Protein 3D3B (pdb70)

Radius of gyration: 18.12 Å; Cα contacts (8 Å, |Δi|>4): 378; chains: 2; bounding box: 47×50×36 Å

GO terms:
  GO:0005515 protein binding (F, IPI)
  GO:0005829 cytosol (C, IDA)
  GO:0031564 transcription antitermination (P, IDA)

Foldseek 3Di:
DDDPQALVLLLLLLVLQLVCVVVVDPLVVSLVVSVVPDDSPSHPSVNNNVLSVQLVVCVVVQVVLQVVLCVPDPDPDDSSLSSLSSSLSSCLQPVVVQQLVRSLVSSLVSCVVPNDDCSSVSSNVSCVPRNCVRPVVND/DDPPQLPPKKKKKKKKFLDPVLRVVQVVLLCVLLVVQPWHKDDFDWDDDDPSMTMTIMMTHRGDPSSVVSVVPDDRDPGMDMDIDMD

B-factor: mean 24.51, std 9.08, range [13.65, 77.49]

Sequence (226 aa):
MEPAARRRRRAREECAVQALLYSSWQLSQQNDIADVEYQFLAEQDVKDVDVLLYFRELLLLAGVATTNTTAYLDGLMKPYLSRLLEELGQVEKAVLRIALYELSSSKRSSDVPYKVAINEAIELAKKSSSFGGAAEEDDSSHKFVNGVLDKAAPVIRPNKKGPLGSMQNQRRIRIRLLKAFDHRLIDQATAEIVETAKRTTGGAQVRGPIPLPTTRSRTHLRLVDIVVEPTEKTVDDALMMRLDLLAAGVDVQISLG

Nearest PDB structures (foldseek):
  3imq-assembly1_A  TM=9.716E-01  e=9.048E-17  Escherichia coli K-12
  3d3c-assembly3_C  TM=9.661E-01  e=2.483E-16  Escherichia coli K-12
  5ms0-assembly1_L  TM=9.240E-01  e=4.491E-13  Escherichia coli K-12
  5lm7-assembly2_D  TM=9.171E-01  e=3.725E-12  Escherichia coli S88
  6tqo-assembly1_B  TM=8.800E-01  e=2.929E-12  Escherichia coli

CATH classification: 1.10.940.10

InterPro domains:
  IPR006027 NusB/RsmB/TIM44 [PF01029] (7-131)
  IPR011605 NusB antitermination factor [MF_00073] (4-135)
  IPR011605 NusB antitermination factor [PTHR11078] (47-132)
  IPR011605 NusB antitermination factor [TIGR01951] (6-131)
  IPR035926 NusB-like superfamily [G3DSA:1.10.940.10] (1-139)
  IPR035926 NusB-like superfamily [SSF48013] (3-134)

Secondary structure (DSSP, 8-state):
---HHHHHHHHHHHHHHHHHHHH---HHHHHHHHHHHS--TTS-HHHHHHHHHHHHHTHHHHHHHHGGGGTT-SSPPPHHHHHHHHHHHHHHHH-TTS-HHHHHHHHHHHHHHHS-TTHHHHHHHHHHHHHHHH-TT--/---TT-TT-EEEEEEEES-HHHHHHHHHHHHHHHHTTT-EEEEEEEEEEETTEEEEEEEEES--HHHHHHHHH--PPTTEEEEEEE-

Structure (mmCIF, N/CA/C/O backbone):
data_3D3B
#
_entry.id   3D3B
#
_cell.length_a   40.740
_cell.length_b   48.990
_cell.length_c   112.770
_cell.angle_alpha   90.00
_cell.angle_beta   90.00
_cell.angle_gamma   90.00
#
_symmetry.space_group_name_H-M   'P 21 21 21'
#
loop_
_entity.id
_entity.type
_entity.pdbx_description
1 polymer 'N utilization substance protein B'
2 polymer '30S ribosomal protein S10'
3 non-polymer '2-[N-CYCLOHEXYLAMINO]ETHANE SULFONIC ACID'
4 water water
#
loop_
_atom_site.group_PDB
_atom_site.id
_atom_site.type_symbol
_atom_site.label_atom_id
_atom_site.label_alt_id
_atom_site.label_comp_id
_atom_site.label_asym_id
_atom_site.label_entity_id
_atom_site.label_seq_id
_atom_site.pdbx_PDB_ins_code
_atom_site.Cartn_x
_atom_site.Cartn_y
_atom_site.Cartn_z
_atom_site.occupancy
_atom_site.B_iso_or_equiv
_atom_site.auth_seq_id
_atom_site.auth_comp_id
_atom_site.auth_asym_id
_atom_site.auth_atom_id
_atom_site.pdbx_PDB_model_num
ATOM 1 N N . MET A 1 3 ? -14.069 6.627 -22.903 1.00 31.83 1 MET A N 1
ATOM 2 C CA . MET A 1 3 ? -13.077 5.523 -22.987 1.00 30.80 1 MET A CA 1
ATOM 3 C C . MET A 1 3 ? -13.169 4.609 -21.773 1.00 30.44 1 MET A C 1
ATOM 4 O O . MET A 1 3 ? -13.862 4.950 -20.800 1.00 31.55 1 MET A O 1
ATOM 9 N N . GLU A 1 4 ? -12.513 3.444 -21.805 1.00 28.95 2 GLU A N 1
ATOM 10 C CA . GLU A 1 4 ? -11.619 2.999 -22.890 1.00 26.92 2 GLU A CA 1
ATOM 11 C C . GLU A 1 4 ? -11.609 1.461 -23.037 1.00 25.42 2 GLU A C 1
ATOM 12 O O . GLU A 1 4 ? -11.977 0.738 -22.121 1.00 24.90 2 GLU A O 1
ATOM 18 N N . PRO A 1 5 ? -11.145 0.951 -24.186 1.00 24.68 3 PRO A N 1
ATOM 19 C CA . PRO A 1 5 ? -11.053 -0.495 -24.326 1.00 23.85 3 PRO A CA 1
ATOM 20 C C . PRO A 1 5 ? -10.096 -1.172 -23.310 1.00 21.90 3 PRO A C 1
ATOM 21 O O . PRO A 1 5 ? -9.041 -0.608 -22.933 1.00 21.65 3 PRO A O 1
ATOM 25 N N . ALA A 1 6 ? -10.453 -2.373 -22.858 1.00 21.05 4 ALA A N 1
ATOM 26 C CA . ALA A 1 6 ? -9.636 -3.154 -21.924 1.00 21.22 4 ALA A CA 1
ATOM 27 C C . ALA A 1 6 ? -8.208 -3.315 -22.448 1.00 20.39 4 ALA A C 1
ATOM 28 O O . ALA A 1 6 ? -7.243 -3.291 -21.677 1.00 20.05 4 ALA A O 1
ATOM 30 N N . ALA A 1 7 ? -8.050 -3.484 -23.755 1.00 19.02 5 ALA A N 1
ATOM 31 C CA . ALA A 1 7 ? -6.706 -3.653 -24.339 1.00 18.74 5 ALA A CA 1
ATOM 32 C C . ALA A 1 7 ? -5.804 -2.439 -24.145 1.00 18.55 5 ALA A C 1
ATOM 33 O O . ALA A 1 7 ? -4.584 -2.580 -24.013 1.00 17.96 5 ALA A O 1
ATOM 35 N N A ARG A 1 8 ? -6.407 -1.256 -24.154 0.50 17.19 6 ARG A N 1
ATOM 36 N N B ARG A 1 8 ? -6.415 -1.250 -24.111 0.50 17.93 6 ARG A N 1
ATOM 37 C CA A ARG A 1 8 ? -5.662 -0.035 -23.951 0.50 17.33 6 ARG A CA 1
ATOM 38 C CA B ARG A 1 8 ? -5.707 0.003 -23.822 0.50 18.49 6 ARG A CA 1
ATOM 39 C C A ARG A 1 8 ? -5.295 0.102 -22.480 0.50 16.42 6 ARG A C 1
ATOM 40 C C B ARG A 1 8 ? -5.314 0.115 -22.355 0.50 17.89 6 ARG A C 1
ATOM 41 O O A ARG A 1 8 ? -4.175 0.520 -22.144 0.50 16.47 6 ARG A O 1
ATOM 42 O O B ARG A 1 8 ? -4.193 0.532 -22.028 0.50 17.88 6 ARG A O 1
ATOM 57 N N A ARG A 1 9 ? -6.237 -0.247 -21.599 0.50 16.38 7 ARG A N 1
ATOM 58 N N B ARG A 1 9 ? -6.239 -0.238 -21.459 0.50 17.68 7 ARG A N 1
ATOM 59 C CA A ARG A 1 9 ? -5.917 -0.298 -20.182 0.50 16.65 7 ARG A CA 1
ATOM 60 C CA B ARG A 1 9 ? -5.885 -0.293 -20.049 0.50 18.18 7 ARG A CA 1
ATOM 61 C C A ARG A 1 9 ? -4.718 -1.202 -19.916 0.50 16.46 7 ARG A C 1
ATOM 62 C C B ARG A 1 9 ? -4.727 -1.261 -19.809 0.50 17.39 7 ARG A C 1
ATOM 63 O O A ARG A 1 9 ? -3.793 -0.833 -19.194 0.50 16.35 7 ARG A O 1
ATOM 64 O O B ARG A 1 9 ? -3.832 -0.993 -19.003 0.50 17.14 7 ARG A O 1
ATOM 79 N N . ARG A 1 10 ? -4.736 -2.392 -20.509 1.00 16.76 8 ARG A N 1
ATOM 80 C CA . ARG A 1 10 ? -3.660 -3.370 -20.351 1.00 16.93 8 ARG A CA 1
ATOM 81 C C . ARG A 1 10 ? -2.361 -2.836 -20.941 1.00 17.01 8 ARG A C 1
ATOM 82 O O . ARG A 1 10 ? -1.289 -3.053 -20.370 1.00 17.13 8 ARG A O 1
ATOM 90 N N . ALA A 1 11 ? -2.425 -2.141 -22.068 1.00 16.83 9 ALA A N 1
ATOM 91 C CA . ALA A 1 11 ? -1.228 -1.510 -22.644 1.00 16.71 9 ALA A CA 1
ATOM 92 C C . ALA A 1 11 ? -0.606 -0.524 -21.672 1.00 16.47 9 ALA A C 1
ATOM 93 O O . ALA A 1 11 ? 0.614 -0.494 -21.518 1.00 17.02 9 ALA A O 1
ATOM 95 N N . ARG A 1 12 ? -1.406 0.282 -20.990 1.00 17.10 10 ARG A N 1
ATOM 96 C CA . ARG A 1 12 ? -0.858 1.260 -20.072 1.00 17.00 10 ARG A CA 1
ATOM 97 C C . ARG A 1 12 ? -0.224 0.550 -18.865 1.00 16.80 10 ARG A C 1
ATOM 98 O O . ARG A 1 12 ? 0.850 0.946 -18.404 1.00 17.49 10 ARG A O 1
ATOM 106 N N A GLU A 1 13 ? -0.877 -0.497 -18.358 0.66 17.41 11 GLU A N 1
ATOM 107 N N B GLU A 1 13 ? -0.858 -0.514 -18.391 0.34 16.43 11 GLU A N 1
ATOM 108 C CA A GLU A 1 13 ? -0.303 -1.365 -17.294 0.66 18.37 11 GLU A CA 1
ATOM 109 C CA B GLU A 1 13 ? -0.305 -1.314 -17.295 0.34 15.89 11 GLU A CA 1
ATOM 110 C C A GLU A 1 13 ? 1.098 -1.894 -17.683 0.66 17.01 11 GLU A C 1
ATOM 111 C C B GLU A 1 13 ? 1.047 -1.979 -17.646 0.34 16.15 11 GLU A C 1
ATOM 112 O O A GLU A 1 13 ? 2.110 -1.714 -16.979 0.66 17.67 11 GLU A O 1
ATOM 113 O O B GLU A 1 13 ? 1.971 -2.000 -16.841 0.34 17.11 11 GLU A O 1
ATOM 124 N N . CYS A 1 14 ? 1.154 -2.511 -18.862 1.00 16.70 12 CYS A N 1
ATOM 125 C CA . CYS A 1 14 ? 2.413 -3.026 -19.362 1.00 16.38 12 CYS A CA 1
ATOM 126 C C . CYS A 1 14 ? 3.425 -1.895 -19.531 1.00 16.13 12 CYS A C 1
ATOM 127 O O . CYS A 1 14 ? 4.604 -2.096 -19.242 1.00 16.36 12 CYS A O 1
ATOM 130 N N . ALA A 1 15 ? 3.001 -0.713 -19.962 1.00 16.57 13 ALA A N 1
ATOM 131 C CA . ALA A 1 15 ? 3.901 0.412 -20.095 1.00 16.51 13 ALA A CA 1
ATOM 132 C C . ALA A 1 15 ? 4.472 0.841 -18.762 1.00 17.42 13 ALA A C 1
ATOM 133 O O . ALA A 1 15 ? 5.646 1.192 -18.705 1.00 16.99 13 ALA A O 1
ATOM 135 N N . VAL A 1 16 ? 3.691 0.826 -17.695 1.00 17.08 14 VAL A N 1
ATOM 136 C CA . VAL A 1 16 ? 4.279 1.109 -16.368 1.00 17.80 1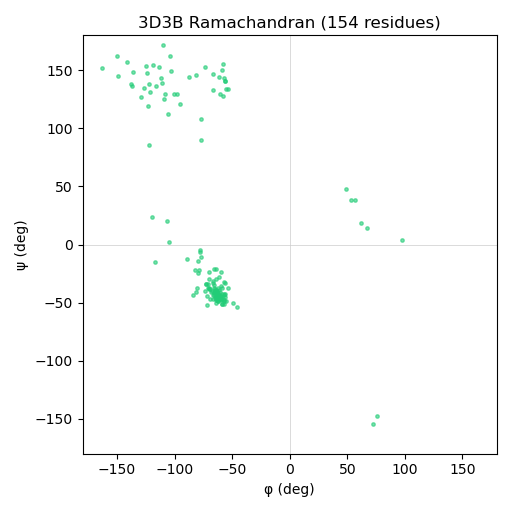4 VAL A CA 1
ATOM 137 C C . VAL A 1 16 ? 5.407 0.109 -16.081 1.00 16.65 14 VAL A C 1
ATOM 138 O O . VAL A 1 16 ? 6.479 0.515 -15.607 1.00 17.11 14 VAL A O 1
ATOM 142 N N . GLN A 1 17 ? 5.150 -1.185 -16.328 1.00 16.17 15 GLN A N 1
ATOM 143 C CA . GLN A 1 17 ? 6.180 -2.188 -16.057 1.00 15.86 15 GLN A CA 1
ATOM 144 C C . GLN A 1 17 ? 7.410 -1.952 -16.902 1.00 16.17 15 GLN A C 1
ATOM 145 O O . GLN A 1 17 ? 8.529 -2.007 -16.389 1.00 16.83 15 GLN A O 1
ATOM 151 N N . ALA A 1 18 ? 7.226 -1.697 -18.193 1.00 15.85 16 ALA A N 1
ATOM 152 C CA . ALA A 1 18 ? 8.357 -1.527 -19.096 1.00 16.35 16 ALA A CA 1
ATOM 153 C C . ALA A 1 18 ? 9.130 -0.243 -18.837 1.00 16.80 16 ALA A C 1
ATOM 154 O O . ALA A 1 18 ? 10.347 -0.237 -18.937 1.00 16.04 16 ALA A O 1
ATOM 156 N N A LEU A 1 19 ? 8.411 0.829 -18.506 0.34 16.39 17 LEU A N 1
ATOM 157 N N B LEU A 1 19 ? 8.425 0.821 -18.472 0.66 16.21 17 LEU A N 1
ATOM 158 C CA A LEU A 1 19 ? 9.049 2.097 -18.155 0.34 16.72 17 LEU A CA 1
ATOM 159 C CA B LEU A 1 19 ? 9.095 2.086 -18.186 0.66 16.66 17 LEU A CA 1
ATOM 160 C C A LEU A 1 19 ? 9.870 1.925 -16.890 0.34 16.38 17 LEU A C 1
ATOM 161 C C B LEU A 1 19 ? 9.842 2.012 -16.855 0.66 16.22 17 LEU A C 1
ATOM 162 O O A LEU A 1 19 ? 11.009 2.384 -16.831 0.34 16.16 17 LEU A O 1
ATOM 163 O O B LEU A 1 19 ? 10.929 2.594 -16.733 0.66 16.75 17 LEU A O 1
ATOM 172 N N . TYR A 1 20 ? 9.293 1.252 -15.893 1.00 16.57 18 TYR A N 1
ATOM 173 C CA . TYR A 1 20 ? 10.061 0.910 -14.682 1.00 16.53 18 TYR A CA 1
ATOM 174 C C . TYR A 1 20 ? 11.334 0.186 -15.101 1.00 16.42 18 TYR A C 1
ATOM 175 O O . TYR A 1 20 ? 12.442 0.538 -14.621 1.00 16.30 18 TYR A O 1
ATOM 184 N N A SER A 1 21 ? 11.210 -0.810 -15.986 0.50 16.67 19 SER A N 1
ATOM 185 N N B SER A 1 21 ? 11.218 -0.775 -16.005 0.50 15.95 19 SER A N 1
ATOM 186 C CA A SER A 1 21 ? 12.374 -1.545 -16.470 0.50 17.44 19 SER A CA 1
ATOM 187 C CA B SER A 1 21 ? 12.376 -1.535 -16.397 0.50 16.25 19 SER A CA 1
ATOM 188 C C A SER A 1 21 ? 13.434 -0.591 -16.970 0.50 16.58 19 SER A C 1
ATOM 189 C C B SER A 1 21 ? 13.450 -0.679 -17.086 0.50 15.53 19 SER A C 1
ATOM 190 O O A SER A 1 21 ? 14.599 -0.677 -16.561 0.50 16.52 19 SER A O 1
ATOM 191 O O B SER A 1 21 ? 14.654 -0.906 -16.904 0.50 15.39 19 SER A O 1
ATOM 196 N N . TRP A 1 22 ? 13.008 0.327 -17.834 1.00 16.27 20 TRP A N 1
ATOM 197 C CA . TRP A 1 22 ? 13.910 1.249 -18.475 1.00 16.21 20 TRP A CA 1
ATOM 198 C C . TRP A 1 22 ? 14.548 2.162 -17.456 1.00 16.12 20 TRP A C 1
ATOM 199 O O . TRP A 1 22 ? 15.766 2.402 -17.536 1.00 17.03 20 TRP A O 1
ATOM 210 N N . GLN A 1 23 ? 13.761 2.661 -16.495 1.00 16.54 21 GLN A N 1
ATOM 211 C CA . GLN A 1 23 ? 14.316 3.520 -15.432 1.00 16.45 21 GLN A CA 1
ATOM 212 C C . GLN A 1 23 ? 15.427 2.795 -14.696 1.00 16.03 21 GLN A C 1
ATOM 213 O O . GLN A 1 23 ? 16.448 3.401 -14.391 1.00 17.76 21 GLN A O 1
ATOM 219 N N . LEU A 1 24 ? 15.225 1.520 -14.372 1.00 16.37 22 LEU A N 1
ATOM 220 C CA . LEU A 1 24 ? 16.190 0.783 -13.568 1.00 16.60 22 LEU A CA 1
ATOM 221 C C . LEU A 1 24 ? 17.361 0.262 -14.375 1.00 17.50 22 LEU A C 1
ATOM 222 O O . LEU A 1 24 ? 18.482 0.311 -13.899 1.00 19.59 22 LEU A O 1
ATOM 227 N N . SER A 1 25 ? 17.120 -0.251 -15.576 1.00 17.96 23 SER A N 1
ATOM 228 C CA . SER A 1 25 ? 18.176 -0.896 -16.354 1.00 19.15 23 SER A CA 1
ATOM 229 C C . SER A 1 25 ? 19.028 0.127 -17.091 1.00 19.30 23 SER A C 1
ATOM 230 O O . SER A 1 25 ? 20.215 -0.130 -17.320 1.00 20.87 23 SER A O 1
ATOM 233 N N A GLN A 1 26 ? 18.428 1.230 -17.534 0.50 19.76 24 GLN A N 1
ATOM 234 N N B GLN A 1 26 ? 18.425 1.276 -17.416 0.50 20.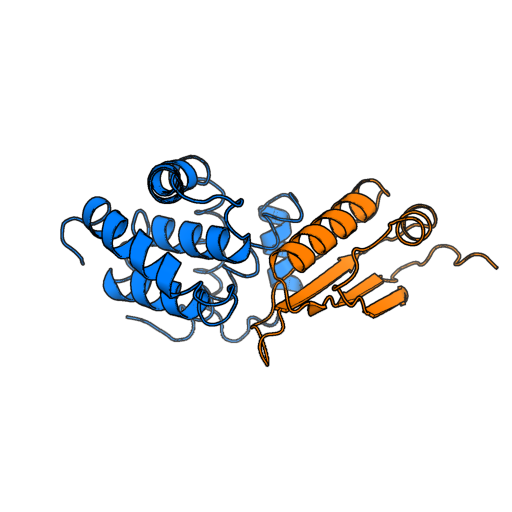12 24 GLN A N 1
ATOM 235 C CA A GLN A 1 26 ? 19.102 2.211 -18.370 0.50 21.54 24 GLN A CA 1
ATOM 236 C CA B GLN A 1 26 ? 18.877 2.223 -18.440 0.50 21.54 24 GLN A CA 1
ATOM 237 C C A GLN A 1 26 ? 19.432 1.615 -19.765 0.50 21.03 24 GLN A C 1
ATOM 238 C C B GLN A 1 26 ? 19.533 1.504 -19.631 0.50 21.16 24 GLN A C 1
ATOM 239 O O A GLN A 1 26 ? 20.189 2.216 -20.546 0.50 21.15 24 GLN A O 1
ATOM 240 O O B GLN A 1 26 ? 20.623 1.866 -20.078 0.50 21.61 24 GLN A O 1
ATOM 251 N N . ASN A 1 27 ? 18.839 0.453 -20.081 1.00 21.01 25 ASN A N 1
ATOM 252 C CA . ASN A 1 27 ? 18.999 -0.200 -21.406 1.00 20.96 25 ASN A CA 1
ATOM 253 C C . ASN A 1 27 ? 18.388 0.824 -22.404 1.00 19.67 25 ASN A C 1
ATOM 254 O O . ASN A 1 27 ? 17.537 1.665 -22.061 1.00 20.75 25 ASN A O 1
ATOM 259 N N . ASP A 1 28 ? 18.789 0.732 -23.658 1.00 19.35 26 ASP A N 1
ATOM 260 C CA . ASP A 1 28 ? 18.150 1.482 -24.752 1.00 18.98 26 ASP A CA 1
ATOM 261 C C . ASP A 1 28 ? 16.647 1.162 -24.771 1.00 17.99 26 ASP A C 1
ATOM 262 O O . ASP A 1 28 ? 16.265 0.001 -24.724 1.00 17.54 26 ASP A O 1
ATOM 267 N N . ILE A 1 29 ? 15.801 2.180 -24.890 1.00 17.77 27 ILE A N 1
ATOM 268 C CA . ILE A 1 29 ? 14.366 1.988 -24.937 1.00 18.32 27 ILE A CA 1
ATOM 269 C C . ILE A 1 29 ? 13.929 1.068 -26.072 1.00 17.47 27 ILE A C 1
ATOM 270 O O . ILE A 1 29 ? 12.951 0.352 -25.929 1.00 17.73 27 ILE A O 1
ATOM 275 N N . ALA A 1 30 ? 14.648 1.064 -27.201 1.00 17.85 28 ALA A N 1
ATOM 276 C CA . ALA A 1 30 ? 14.298 0.154 -28.286 1.00 18.46 28 ALA A CA 1
ATOM 277 C C . ALA A 1 30 ? 14.503 -1.300 -27.845 1.00 18.59 28 ALA A C 1
ATOM 278 O O . ALA A 1 30 ? 13.688 -2.176 -28.167 1.00 19.18 28 ALA A O 1
ATOM 280 N N . ASP A 1 31 ? 15.555 -1.559 -27.072 1.00 18.35 29 ASP A N 1
ATOM 281 C CA . ASP A 1 31 ? 15.803 -2.894 -26.524 1.00 18.91 29 ASP A CA 1
ATOM 282 C C . ASP A 1 31 ? 14.809 -3.256 -25.445 1.00 17.61 29 ASP A C 1
ATOM 283 O O . ASP A 1 31 ? 14.328 -4.404 -25.412 1.00 18.22 29 ASP A O 1
ATOM 288 N N . VAL A 1 32 ? 14.411 -2.307 -24.604 1.00 17.10 30 VAL A N 1
ATOM 289 C CA . VAL A 1 32 ? 13.378 -2.541 -23.605 1.00 17.28 30 VAL A CA 1
ATOM 290 C C . VAL A 1 32 ? 12.082 -2.946 -24.299 1.00 18.36 30 VAL A C 1
ATOM 291 O O . VAL A 1 32 ? 11.458 -3.947 -23.892 1.00 19.06 30 VAL A O 1
ATOM 295 N N . GLU A 1 33 ? 11.674 -2.231 -25.338 1.00 17.81 31 GLU A N 1
ATOM 296 C CA . GLU A 1 33 ? 10.443 -2.549 -26.056 1.00 18.87 31 GLU A CA 1
ATOM 297 C C . GLU A 1 33 ? 10.521 -3.974 -26.618 1.00 18.41 31 GLU A C 1
ATOM 298 O O . GLU A 1 33 ? 9.619 -4.800 -26.390 1.00 19.75 31 GLU A O 1
ATOM 304 N N . TYR A 1 34 ? 11.590 -4.280 -27.330 1.00 17.58 32 TYR A N 1
ATOM 305 C CA . TYR A 1 34 ? 11.805 -5.594 -27.934 1.00 18.05 32 TYR A CA 1
ATOM 306 C C . TYR A 1 34 ? 11.779 -6.707 -26.899 1.00 17.88 32 TYR A C 1
ATOM 307 O O . TYR A 1 34 ? 11.039 -7.684 -27.028 1.00 17.88 32 TYR A O 1
ATOM 316 N N . GLN A 1 35 ? 12.546 -6.549 -25.845 1.00 17.19 33 GLN A N 1
ATOM 317 C CA . GLN A 1 35 ? 12.682 -7.593 -24.829 1.00 17.70 33 GLN A CA 1
ATOM 318 C C . GLN A 1 35 ? 11.416 -7.801 -24.035 1.00 17.36 33 GLN A C 1
ATOM 319 O O . GLN A 1 35 ? 11.022 -8.960 -23.787 1.00 18.42 33 GLN A O 1
ATOM 325 N N . PHE A 1 36 ? 10.741 -6.704 -23.675 1.00 17.45 34 PHE A N 1
ATOM 326 C CA . PHE A 1 36 ? 9.492 -6.811 -22.917 1.00 17.51 34 PHE A CA 1
ATOM 327 C C . PHE A 1 36 ? 8.453 -7.574 -23.749 1.00 16.55 34 PHE A C 1
ATOM 328 O O . PHE A 1 36 ? 7.821 -8.529 -23.280 1.00 16.71 34 PHE A O 1
ATOM 336 N N . LEU A 1 37 ? 8.298 -7.177 -25.005 1.00 16.63 35 LEU A N 1
ATOM 337 C CA . LEU A 1 37 ? 7.303 -7.812 -25.859 1.00 17.09 35 LEU A CA 1
ATOM 338 C C . LEU A 1 37 ? 7.659 -9.241 -26.235 1.00 17.28 35 LEU A C 1
ATOM 339 O O . LEU A 1 37 ? 6.758 -10.035 -26.500 1.00 18.40 35 LEU A O 1
ATOM 344 N N . ALA A 1 38 ? 8.937 -9.600 -26.198 1.00 16.52 36 ALA A N 1
ATOM 345 C CA . ALA A 1 38 ? 9.331 -10.961 -26.523 1.00 17.19 36 ALA A CA 1
ATOM 346 C C . ALA A 1 38 ? 9.106 -11.899 -25.343 1.00 17.54 36 ALA A C 1
ATOM 347 O O . ALA A 1 38 ? 8.976 -13.099 -25.562 1.00 18.35 36 ALA A O 1
ATOM 349 N N . GLU A 1 39 ? 9.089 -11.375 -24.125 1.00 16.97 37 GLU A N 1
ATOM 350 C CA . GLU A 1 39 ? 9.134 -12.207 -22.918 1.00 19.07 37 GLU A CA 1
ATOM 351 C C . GLU A 1 39 ? 7.906 -12.120 -22.027 1.00 19.70 37 GLU A C 1
ATOM 352 O O . GLU A 1 39 ? 7.721 -12.975 -21.170 1.00 23.05 37 GLU A O 1
ATOM 358 N N . GLN A 1 40 ? 7.068 -11.115 -22.232 1.00 17.78 38 GLN A N 1
ATOM 359 C CA . GLN A 1 40 ? 5.850 -10.925 -21.439 1.00 18.11 38 GLN A CA 1
ATOM 360 C C . GLN A 1 40 ? 4.616 -11.345 -22.193 1.00 18.21 38 GLN A C 1
ATOM 361 O O . GLN A 1 40 ? 4.550 -11.240 -23.414 1.00 19.55 38 GLN A O 1
ATOM 367 N N . ASP A 1 41 ? 3.616 -11.807 -21.474 1.00 19.45 39 ASP A N 1
ATOM 368 C CA . ASP A 1 41 ? 2.345 -12.203 -22.090 1.00 20.34 39 ASP A CA 1
ATOM 369 C C . ASP A 1 41 ? 1.528 -10.954 -22.425 1.00 20.53 39 ASP A C 1
ATOM 370 O O . ASP A 1 41 ? 1.005 -10.284 -21.538 1.00 21.85 39 ASP A O 1
ATOM 375 N N . VAL A 1 42 ? 1.426 -10.634 -23.700 1.00 19.81 40 VAL A N 1
ATOM 376 C CA . VAL A 1 42 ? 0.725 -9.420 -24.151 1.00 20.37 40 VAL A CA 1
ATOM 377 C C . VAL A 1 42 ? -0.435 -9.758 -25.063 1.00 20.43 40 VAL A C 1
ATOM 378 O O . VAL A 1 42 ? -0.872 -8.916 -25.850 1.00 21.41 40 VAL A O 1
ATOM 382 N N . LYS A 1 43 ? -0.966 -10.983 -24.954 1.00 20.62 41 LYS A N 1
ATOM 383 C CA . LYS A 1 43 ? -2.041 -11.379 -25.873 1.00 20.58 41 LYS A CA 1
ATOM 384 C C . LYS A 1 43 ? -3.327 -10.545 -25.727 1.00 20.08 41 LYS A C 1
ATOM 385 O O . LYS A 1 43 ? -4.119 -10.508 -26.653 1.00 21.48 41 LYS A O 1
ATOM 391 N N . ASP A 1 44 ? -3.509 -9.899 -24.574 1.00 21.05 42 ASP A N 1
ATOM 392 C CA . ASP A 1 44 ? -4.691 -9.074 -24.290 1.00 21.99 42 ASP A CA 1
ATOM 393 C C . ASP A 1 44 ? -4.387 -7.574 -24.310 1.00 21.32 42 ASP A C 1
ATOM 394 O O . ASP A 1 44 ? -5.115 -6.768 -23.736 1.00 22.18 42 ASP A O 1
ATOM 399 N N . VAL A 1 45 ? -3.290 -7.189 -24.952 1.00 21.41 43 VAL A N 1
ATOM 400 C CA . VAL A 1 45 ? -2.789 -5.821 -24.919 1.00 20.38 43 VAL A CA 1
ATOM 401 C C . VAL A 1 45 ? -2.932 -5.147 -26.287 1.00 19.89 43 VAL A C 1
ATOM 402 O O . VAL A 1 45 ? -2.717 -5.798 -27.315 1.00 20.06 43 VAL A O 1
ATOM 406 N N . ASP A 1 46 ? -3.252 -3.846 -26.285 1.00 19.61 44 ASP A N 1
ATOM 407 C CA . ASP A 1 46 ? -3.164 -3.005 -27.499 1.00 19.59 44 ASP A CA 1
ATOM 408 C C . ASP A 1 46 ? -1.671 -2.683 -27.683 1.00 18.62 44 ASP A C 1
ATOM 409 O O . ASP A 1 46 ? -1.144 -1.718 -27.105 1.00 18.13 44 ASP A O 1
ATOM 414 N N . VAL A 1 47 ? -0.984 -3.537 -28.422 1.00 17.83 45 VAL A N 1
ATOM 415 C CA . VAL A 1 47 ? 0.469 -3.459 -28.471 1.00 19.16 45 VAL A CA 1
ATOM 416 C C . VAL A 1 47 ? 0.940 -2.198 -29.164 1.00 18.75 45 VAL A C 1
ATOM 417 O O . VAL A 1 47 ? 1.951 -1.623 -28.761 1.00 18.90 45 VAL A O 1
ATOM 421 N N A LEU A 1 48 ? 0.210 -1.739 -30.164 0.50 19.13 46 LEU A N 1
ATOM 422 N N B LEU A 1 48 ? 0.230 -1.713 -30.172 0.50 18.60 46 LEU A N 1
ATOM 423 C CA A LEU A 1 48 ? 0.601 -0.507 -30.813 0.50 20.17 46 LEU A CA 1
ATOM 424 C CA B LEU A 1 48 ? 0.668 -0.463 -30.799 0.50 19.08 46 LEU A CA 1
ATOM 425 C C A LEU A 1 48 ? 0.613 0.645 -29.818 0.50 19.39 46 LEU A C 1
ATOM 426 C C B LEU A 1 48 ? 0.590 0.721 -29.849 0.50 18.85 46 LEU A C 1
ATOM 427 O O A LEU A 1 48 ? 1.593 1.383 -29.767 0.50 18.85 46 LEU A O 1
ATOM 428 O O B LEU A 1 48 ? 1.463 1.588 -29.882 0.50 18.67 46 LEU A O 1
ATOM 437 N N . TYR A 1 49 ? -0.431 0.753 -28.995 1.00 18.48 47 TYR A N 1
ATOM 438 C CA . TYR A 1 49 ? -0.485 1.808 -27.986 1.00 18.87 47 TYR A CA 1
ATOM 439 C C . TYR A 1 49 ? 0.669 1.656 -26.993 1.00 18.56 47 TYR A C 1
ATOM 440 O O . TYR A 1 49 ? 1.303 2.632 -26.649 1.00 18.83 47 TYR A O 1
ATOM 449 N N . PHE A 1 50 ? 0.958 0.440 -26.554 1.00 17.50 48 PHE A N 1
ATOM 450 C CA . PHE A 1 50 ? 2.099 0.214 -25.688 1.00 17.78 48 PHE A CA 1
ATOM 451 C C . PHE A 1 50 ? 3.379 0.743 -26.326 1.00 17.72 48 PHE A C 1
ATOM 452 O O . PHE A 1 50 ? 4.149 1.461 -25.696 1.00 18.08 48 PHE A O 1
ATOM 460 N N . ARG A 1 51 ? 3.620 0.411 -27.593 1.00 18.16 49 ARG A N 1
ATOM 461 C CA . ARG A 1 51 ? 4.849 0.834 -28.267 1.00 19.20 49 ARG A CA 1
ATOM 462 C C . ARG A 1 51 ? 4.930 2.361 -28.347 1.00 19.92 49 ARG A C 1
ATOM 463 O O . ARG A 1 51 ? 5.991 2.982 -28.119 1.00 20.11 49 ARG A O 1
ATOM 471 N N . GLU A 1 52 ? 3.793 2.965 -28.653 1.00 18.94 50 GLU A N 1
ATOM 472 C CA . GLU A 1 52 ? 3.724 4.410 -28.831 1.00 21.24 50 GLU A CA 1
ATOM 473 C C . GLU A 1 52 ? 3.935 5.114 -27.498 1.00 20.15 50 GLU A C 1
ATOM 474 O O . GLU A 1 52 ? 4.639 6.142 -27.461 1.00 21.00 50 GLU A O 1
ATOM 480 N N A LEU A 1 53 ? 3.438 4.549 -26.381 0.50 20.27 51 LEU A N 1
ATOM 481 N N B LEU A 1 53 ? 3.280 4.633 -26.462 0.50 20.33 51 LEU A N 1
ATOM 482 C CA A LEU A 1 53 ? 3.673 5.086 -25.016 0.50 20.38 51 LEU A CA 1
ATOM 483 C CA B LEU A 1 53 ? 3.342 5.258 -25.189 0.50 20.09 51 LEU A CA 1
ATOM 484 C C A LEU A 1 53 ? 5.124 5.051 -24.605 0.50 20.13 51 LEU A C 1
ATOM 485 C C B LEU A 1 53 ? 4.777 5.113 -24.686 0.50 19.69 51 LEU A C 1
ATOM 486 O O A LEU A 1 53 ? 5.626 6.015 -24.070 0.50 19.74 51 LEU A O 1
ATOM 487 O O B LEU A 1 53 ? 5.361 6.067 -24.188 0.50 19.27 51 LEU A O 1
ATOM 496 N N A LEU A 1 54 ? 5.801 3.924 -24.797 0.50 19.93 52 LEU A N 1
ATOM 497 N N B LEU A 1 54 ? 5.379 3.939 -24.871 0.50 20.50 52 LEU A N 1
ATOM 498 C CA A LEU A 1 54 ? 7.228 3.857 -24.435 0.50 20.07 52 LEU A CA 1
ATOM 499 C CA B LEU A 1 54 ? 6.781 3.752 -24.490 0.50 22.23 52 LEU A CA 1
ATOM 500 C C A LEU A 1 54 ? 7.962 4.883 -25.210 0.50 20.89 52 LEU A C 1
ATOM 501 C C B LEU A 1 54 ? 7.769 4.748 -25.159 0.50 21.98 52 LEU A C 1
ATOM 502 O O A LEU A 1 54 ? 8.750 5.668 -24.691 0.50 19.63 52 LEU A O 1
ATOM 503 O O B LEU A 1 54 ? 8.539 5.393 -24.445 0.50 22.04 52 LEU A O 1
ATOM 512 N N . ALA A 1 55 ? 7.727 4.875 -26.498 1.00 21.74 53 ALA A N 1
ATOM 513 C CA . ALA A 1 55 ? 8.554 5.753 -27.306 1.00 22.16 53 ALA A CA 1
ATOM 514 C C . ALA A 1 55 ? 8.319 7.196 -26.932 1.00 22.47 53 ALA A C 1
ATOM 515 O O . ALA A 1 55 ? 9.259 7.994 -26.882 1.00 22.68 53 ALA A O 1
ATOM 517 N N . GLY A 1 56 ? 7.064 7.526 -26.661 1.00 20.89 54 GLY A N 1
ATOM 518 C CA . GLY A 1 56 ? 6.674 8.886 -26.373 1.00 21.34 54 GLY A CA 1
ATOM 519 C C . GLY A 1 56 ? 7.221 9.346 -25.047 1.00 19.46 54 GLY A C 1
ATOM 520 O O . GLY A 1 56 ? 7.752 10.445 -24.940 1.00 19.36 54 GLY A O 1
ATOM 521 N N . VAL A 1 57 ? 7.071 8.509 -24.024 1.00 19.44 55 VAL A N 1
ATOM 522 C CA . VAL A 1 57 ? 7.623 8.902 -22.735 1.00 20.64 55 VAL A CA 1
ATOM 523 C C . VAL A 1 57 ? 9.136 9.025 -22.830 1.00 20.46 55 VAL A C 1
ATOM 524 O O . VAL A 1 57 ? 9.715 9.981 -22.328 1.00 20.86 55 VAL A O 1
ATOM 528 N N . ALA A 1 58 ? 9.775 8.064 -23.496 1.00 20.61 56 ALA A N 1
ATOM 529 C CA . ALA A 1 58 ? 11.218 8.084 -23.627 1.00 22.31 56 ALA A CA 1
ATOM 530 C C . ALA A 1 58 ? 11.735 9.327 -24.343 1.00 22.50 56 ALA A C 1
ATOM 531 O O . ALA A 1 58 ? 12.755 9.907 -23.933 1.00 25.07 56 ALA A O 1
ATOM 533 N N A THR A 1 59 ? 11.038 9.772 -25.383 0.50 22.86 57 THR A N 1
ATOM 534 N N B THR A 1 59 ? 11.045 9.756 -25.389 0.50 22.61 57 THR A N 1
ATOM 535 C CA A THR A 1 59 ? 11.479 10.949 -26.146 0.50 23.44 57 THR A CA 1
ATOM 536 C CA B THR A 1 59 ? 11.455 10.948 -26.130 0.50 23.16 57 THR A CA 1
ATOM 537 C C 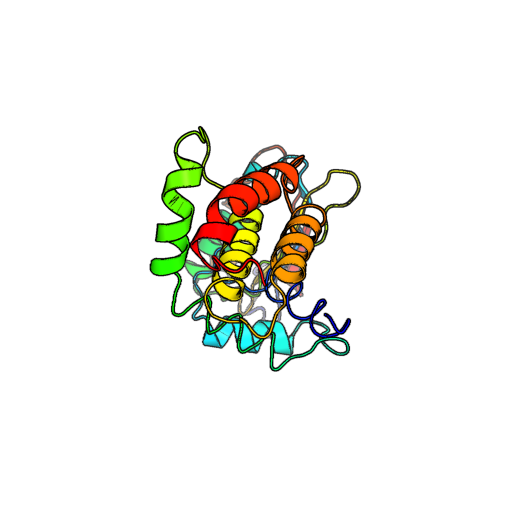A THR A 1 59 ? 11.018 12.307 -25.572 0.50 23.15 57 THR A C 1
ATOM 538 C C B THR A 1 59 ? 11.275 12.251 -25.342 0.50 22.74 57 THR A C 1
ATOM 539 O O A THR A 1 59 ? 11.350 13.372 -26.123 0.50 23.83 57 THR A O 1
ATOM 540 O O B THR A 1 59 ? 12.054 13.201 -25.511 0.50 22.95 57 THR A O 1
ATOM 547 N N . ASN A 1 60 ? 10.270 12.269 -24.471 1.00 23.57 58 ASN A N 1
ATOM 548 C CA . ASN A 1 60 ? 9.826 13.471 -23.797 1.00 23.37 58 ASN A CA 1
ATOM 549 C C . ASN A 1 60 ? 10.149 13.481 -22.316 1.00 23.13 58 ASN A C 1
ATOM 550 O O . ASN A 1 60 ? 9.534 14.227 -21.562 1.00 22.70 58 ASN A O 1
ATOM 555 N N A THR A 1 61 ? 11.120 12.689 -21.864 0.50 23.74 59 THR A N 1
ATOM 556 N N B THR A 1 61 ? 11.145 12.700 -21.932 0.50 23.50 59 THR A N 1
ATOM 557 C CA A THR A 1 61 ? 11.335 12.554 -20.401 0.50 24.41 59 THR A CA 1
ATOM 558 C CA B THR A 1 61 ? 11.445 12.500 -20.526 0.50 23.94 59 THR A CA 1
ATOM 559 C C A THR A 1 61 ? 11.759 13.817 -19.673 0.50 24.87 59 THR A C 1
ATOM 560 C C B THR A 1 61 ? 11.691 13.802 -19.778 0.50 24.60 59 THR A C 1
ATOM 561 O O A THR A 1 61 ? 11.353 14.040 -18.528 0.50 25.04 59 THR A O 1
ATOM 562 O O B THR A 1 61 ? 11.043 14.047 -18.754 0.50 24.65 59 THR A O 1
ATOM 569 N N . ALA A 1 62 ? 12.589 14.635 -20.311 1.00 24.58 60 ALA A N 1
ATOM 570 C CA . ALA A 1 62 ? 13.008 15.900 -19.674 1.00 24.94 60 ALA A CA 1
ATOM 571 C C . ALA A 1 62 ? 11.801 16.800 -19.497 1.00 24.88 60 ALA A C 1
ATOM 572 O O . ALA A 1 62 ? 11.594 17.385 -18.420 1.00 25.46 60 ALA A O 1
ATOM 574 N N . TYR A 1 63 ? 10.983 16.878 -20.546 1.00 24.52 61 TYR A N 1
ATOM 575 C CA . TYR A 1 63 ? 9.761 17.672 -20.513 1.00 24.58 61 TYR A CA 1
ATOM 576 C C . TYR A 1 63 ? 8.822 17.171 -19.407 1.00 23.28 61 TYR A C 1
ATOM 577 O O . TYR A 1 63 ? 8.293 17.949 -18.619 1.00 22.90 61 TYR A O 1
ATOM 586 N N . LEU A 1 64 ? 8.621 15.867 -19.347 1.00 23.50 62 LEU A N 1
ATOM 587 C CA . LEU A 1 64 ? 7.690 15.298 -18.383 1.00 23.82 62 LEU A CA 1
ATOM 588 C C . LEU A 1 64 ? 8.178 15.488 -16.943 1.00 23.93 62 LEU A C 1
ATOM 589 O O . LEU A 1 64 ? 7.392 15.827 -16.045 1.00 24.97 62 LEU A O 1
ATOM 594 N N . ASP A 1 65 ? 9.467 15.261 -16.723 1.00 24.94 63 ASP A N 1
ATOM 595 C CA . ASP A 1 65 ? 10.057 15.426 -15.390 1.00 25.72 63 ASP A CA 1
ATOM 596 C C . ASP A 1 65 ? 10.030 16.894 -14.983 1.00 26.02 63 ASP A C 1
ATOM 597 O O . ASP A 1 65 ? 9.856 17.200 -13.802 1.00 27.08 63 ASP A O 1
ATOM 602 N N . GLY A 1 66 ? 10.179 17.798 -15.961 1.00 25.54 64 GLY A N 1
ATOM 603 C CA . GLY A 1 66 ? 10.032 19.238 -15.762 1.00 25.87 64 GLY A CA 1
ATOM 604 C C . GLY A 1 66 ? 8.649 19.621 -15.274 1.00 25.83 64 GLY A C 1
ATOM 605 O O . GLY A 1 66 ? 8.520 20.444 -14.358 1.00 26.66 64 GLY A O 1
ATOM 606 N N . LEU A 1 67 ? 7.615 19.034 -15.879 1.00 26.57 65 LEU A N 1
ATOM 607 C CA . LEU A 1 67 ? 6.238 19.273 -15.459 1.00 26.68 65 LEU A CA 1
ATOM 608 C C . LEU A 1 67 ? 6.031 18.793 -14.044 1.00 26.86 65 LEU A C 1
ATOM 609 O O . LEU A 1 67 ? 5.352 19.430 -13.237 1.00 28.50 65 LEU A O 1
ATOM 614 N N . MET A 1 68 ? 6.629 17.642 -13.750 1.00 27.43 66 MET A N 1
ATOM 615 C CA . MET A 1 68 ? 6.435 17.000 -12.481 1.00 28.29 66 MET A CA 1
ATOM 616 C C . MET A 1 68 ? 7.142 17.695 -11.325 1.00 28.54 66 MET A C 1
ATOM 617 O O . MET A 1 68 ? 6.617 17.727 -10.216 1.00 28.42 66 MET A O 1
ATOM 622 N N . LYS A 1 69 ? 8.313 18.271 -11.599 1.00 28.60 67 LYS A N 1
ATOM 623 C CA . LYS A 1 69 ? 9.236 18.749 -10.554 1.00 29.12 67 LYS A CA 1
ATOM 624 C C . LYS A 1 69 ? 8.605 19.625 -9.453 1.00 29.42 67 LYS A C 1
ATOM 625 O O . LYS A 1 69 ? 8.815 19.351 -8.266 1.00 29.45 67 LYS A O 1
ATOM 631 N N . PRO A 1 70 ? 7.833 20.669 -9.832 1.00 29.42 68 PRO A N 1
ATOM 632 C CA . PRO A 1 70 ? 7.265 21.545 -8.804 1.00 29.67 68 PRO A CA 1
ATOM 633 C C . PRO A 1 70 ? 6.415 20.829 -7.746 1.00 29.55 68 PRO A C 1
ATOM 634 O O . PRO A 1 70 ? 6.407 21.228 -6.579 1.00 29.82 68 PRO A O 1
ATOM 638 N N . TYR A 1 71 ? 5.722 19.774 -8.147 1.00 29.45 69 TYR A N 1
ATOM 639 C CA . TYR A 1 71 ? 4.848 19.043 -7.235 1.00 29.43 69 TYR A CA 1
ATOM 640 C C . TYR A 1 71 ? 5.616 18.109 -6.295 1.00 29.52 69 TYR A C 1
ATOM 641 O O . TYR A 1 71 ? 5.023 17.486 -5.399 1.00 30.52 69 TYR A O 1
ATOM 650 N N . LEU A 1 72 ? 6.926 18.014 -6.505 1.00 29.00 70 LEU A N 1
ATOM 651 C CA . LEU A 1 72 ? 7.778 17.117 -5.733 1.00 29.13 70 LEU A CA 1
ATOM 652 C C . LEU A 1 72 ? 8.615 17.887 -4.720 1.00 29.53 70 LEU A C 1
ATOM 653 O O . LEU A 1 72 ? 9.414 17.301 -3.987 1.00 29.29 70 LEU A O 1
ATOM 658 N N . SER A 1 73 ? 8.397 19.201 -4.672 1.00 30.42 71 SER A N 1
ATOM 659 C CA . SER A 1 73 ? 9.224 20.119 -3.893 1.00 31.24 71 SER A CA 1
ATOM 660 C C . SER A 1 73 ? 9.228 19.853 -2.382 1.00 31.01 71 SER A C 1
ATOM 661 O O . SER A 1 73 ? 10.207 20.164 -1.701 1.00 31.77 71 SER A O 1
ATOM 664 N N . ARG A 1 74 ? 8.141 19.275 -1.872 1.00 30.83 72 ARG A N 1
ATOM 665 C CA . ARG A 1 74 ? 7.992 18.986 -0.441 1.00 31.37 72 ARG A CA 1
ATOM 666 C C . ARG A 1 74 ? 8.511 17.609 0.016 1.00 31.10 72 ARG A C 1
ATOM 667 O O . ARG A 1 74 ? 8.637 17.364 1.222 1.00 31.96 72 ARG A O 1
ATOM 675 N N . LEU A 1 75 ? 8.806 16.717 -0.927 1.00 30.56 73 LEU A N 1
ATOM 676 C CA . LEU A 1 75 ? 9.205 15.346 -0.597 1.00 30.09 73 LEU A CA 1
ATOM 677 C C . LEU A 1 75 ? 10.553 15.332 0.119 1.00 30.48 73 LEU A C 1
ATOM 678 O O . LEU A 1 75 ? 11.483 16.027 -0.298 1.00 31.11 73 LEU A O 1
ATOM 683 N N . LEU A 1 76 ? 10.632 14.587 1.219 1.00 29.69 74 LEU A N 1
ATOM 684 C CA . LEU A 1 76 ? 11.896 14.364 1.914 1.00 29.46 74 LEU A CA 1
ATOM 685 C C . LEU A 1 76 ? 12.711 13.249 1.276 1.00 29.30 74 LEU A C 1
ATOM 686 O O . LEU A 1 76 ? 13.925 13.165 1.470 1.00 30.11 74 LEU A O 1
ATOM 691 N N . GLU A 1 77 ? 12.029 12.377 0.541 1.00 29.21 75 GLU A N 1
ATOM 692 C CA . GLU A 1 77 ? 12.660 11.224 -0.075 1.00 28.87 75 GLU A CA 1
ATOM 693 C C . GLU A 1 77 ? 12.507 11.325 -1.583 1.00 28.14 75 GLU A C 1
ATOM 694 O O . GLU A 1 77 ? 11.573 11.984 -2.061 1.00 29.02 75 GLU A O 1
ATOM 700 N N . GLU A 1 78 ? 13.409 10.697 -2.335 1.00 27.48 76 GLU A N 1
ATOM 701 C CA . GLU A 1 78 ? 13.246 10.619 -3.800 1.00 26.94 76 GLU A CA 1
ATOM 702 C C . GLU A 1 78 ? 11.911 9.979 -4.172 1.00 25.74 76 GLU A C 1
ATOM 703 O O . GLU A 1 78 ? 11.470 9.013 -3.540 1.00 25.30 76 GLU A O 1
ATOM 709 N N . LEU A 1 79 ? 11.268 10.508 -5.212 1.00 23.61 77 LEU A N 1
ATOM 710 C CA . LEU A 1 79 ? 10.050 9.898 -5.737 1.00 22.60 77 LEU A CA 1
ATOM 711 C C . LEU A 1 79 ? 10.275 8.422 -6.055 1.00 21.09 77 LEU A C 1
ATOM 712 O O . LEU A 1 79 ? 11.290 8.055 -6.651 1.00 21.35 77 LEU A O 1
ATOM 717 N N . GLY A 1 80 ? 9.350 7.569 -5.631 1.00 19.86 78 GLY A N 1
ATOM 718 C CA . GLY A 1 80 ? 9.434 6.138 -5.923 1.00 18.69 78 GLY A CA 1
ATOM 719 C C . GLY A 1 80 ? 9.459 5.869 -7.419 1.00 16.91 78 GLY A C 1
ATOM 720 O O . GLY A 1 80 ? 8.896 6.594 -8.205 1.00 17.57 78 GLY A O 1
ATOM 721 N N . GLN A 1 81 ? 10.118 4.781 -7.792 1.00 17.64 79 GLN A N 1
ATOM 722 C CA . GLN A 1 81 ? 10.267 4.444 -9.222 1.00 17.87 79 GLN A CA 1
ATOM 723 C C . GLN A 1 81 ? 8.937 4.127 -9.891 1.00 16.89 79 GLN A C 1
ATOM 724 O O . GLN A 1 81 ? 8.686 4.587 -11.014 1.00 17.22 79 GLN A O 1
ATOM 730 N N . VAL A 1 82 ? 8.057 3.391 -9.212 1.00 16.95 80 VAL A N 1
ATOM 731 C CA . VAL A 1 82 ? 6.732 3.111 -9.799 1.00 17.82 80 VAL A CA 1
ATOM 732 C C . VAL A 1 82 ? 5.946 4.393 -9.967 1.00 17.73 80 VAL A C 1
ATOM 733 O O . VAL A 1 82 ? 5.346 4.629 -11.009 1.00 17.69 80 VAL A O 1
ATOM 737 N N . GLU A 1 83 ? 5.951 5.240 -8.955 1.00 17.73 81 GLU A N 1
ATOM 738 C CA . GLU A 1 83 ? 5.215 6.509 -9.017 1.00 18.05 81 GLU A CA 1
ATOM 739 C C . GLU A 1 83 ? 5.737 7.411 -10.122 1.00 17.93 81 GLU A C 1
ATOM 740 O O . GLU A 1 83 ? 4.940 8.066 -10.805 1.00 17.83 81 GLU A O 1
ATOM 746 N N . LYS A 1 84 ? 7.051 7.413 -10.322 1.00 18.32 82 LYS A N 1
ATOM 747 C CA . LYS A 1 84 ? 7.662 8.191 -11.381 1.00 17.98 82 LYS A CA 1
ATOM 748 C C . LYS A 1 84 ? 7.159 7.679 -12.725 1.00 17.82 82 LYS A C 1
ATOM 749 O O . LYS A 1 84 ? 6.825 8.486 -13.600 1.00 17.71 82 LYS A O 1
ATOM 755 N N . ALA A 1 85 ? 7.116 6.372 -12.930 1.00 16.79 83 ALA A N 1
ATOM 756 C CA . ALA A 1 85 ? 6.644 5.791 -14.180 1.00 17.07 83 ALA A CA 1
ATOM 757 C C . ALA A 1 85 ? 5.177 6.125 -14.417 1.00 16.77 83 ALA A C 1
ATOM 758 O O . ALA A 1 85 ? 4.780 6.550 -15.516 1.00 17.31 83 ALA A O 1
ATOM 760 N N . VAL A 1 86 ? 4.356 5.970 -13.384 1.00 16.81 84 VAL A N 1
ATOM 761 C CA . VAL A 1 86 ? 2.929 6.246 -13.486 1.00 16.85 84 VAL A CA 1
ATOM 762 C C . VAL A 1 86 ? 2.693 7.714 -13.830 1.00 16.57 84 VAL A C 1
ATOM 763 O O . VAL A 1 86 ? 1.903 8.026 -14.733 1.00 17.16 84 VAL A O 1
ATOM 767 N N . LEU A 1 87 ? 3.390 8.615 -13.153 1.00 17.09 85 LEU A N 1
ATOM 768 C CA . LEU A 1 87 ? 3.208 10.044 -13.410 1.00 17.37 85 LEU A CA 1
ATOM 769 C C . LEU A 1 87 ? 3.762 10.448 -14.780 1.00 17.21 85 LEU A C 1
ATOM 770 O O . LEU A 1 87 ? 3.143 11.274 -15.474 1.00 18.04 85 LEU A O 1
ATOM 775 N N . ARG A 1 88 ? 4.872 9.868 -15.211 1.00 16.75 86 ARG A N 1
ATOM 776 C CA . ARG A 1 88 ? 5.359 10.114 -16.565 1.00 17.85 86 ARG A CA 1
ATOM 777 C C . ARG A 1 88 ? 4.329 9.747 -17.593 1.00 17.14 86 ARG A C 1
ATOM 778 O O . ARG A 1 88 ? 4.049 10.513 -18.531 1.00 17.77 86 ARG A O 1
ATOM 786 N N . ILE A 1 89 ? 3.734 8.567 -17.453 1.00 16.82 87 ILE A N 1
ATOM 787 C CA . ILE A 1 89 ? 2.733 8.124 -18.404 1.00 17.55 87 ILE A CA 1
ATOM 788 C C . ILE A 1 89 ? 1.514 9.034 -18.363 1.00 17.15 87 ILE A C 1
ATOM 789 O O . ILE A 1 89 ? 1.000 9.427 -19.400 1.00 17.76 87 ILE A O 1
ATOM 794 N N . ALA A 1 90 ? 1.049 9.372 -17.166 1.00 17.94 88 ALA A N 1
ATOM 795 C CA . ALA A 1 90 ? -0.161 10.178 -17.030 1.00 17.68 88 ALA A CA 1
ATOM 796 C C . ALA A 1 90 ? 0.037 11.566 -17.656 1.00 17.19 88 ALA A C 1
ATOM 797 O O . ALA A 1 90 ? -0.813 12.060 -18.399 1.00 17.17 88 ALA A O 1
ATOM 799 N N . LEU A 1 91 ? 1.170 12.184 -17.355 1.00 17.41 89 LEU A N 1
ATOM 800 C CA . LEU A 1 91 ? 1.490 13.498 -17.897 1.00 17.06 89 LEU A CA 1
ATOM 801 C C . LEU A 1 91 ? 1.678 13.452 -19.406 1.00 17.31 89 LEU A C 1
ATOM 802 O O . LEU A 1 91 ? 1.231 14.358 -20.125 1.00 17.48 89 LEU A O 1
ATOM 807 N N . TYR A 1 92 ? 2.280 12.377 -19.901 1.00 17.43 90 TYR A N 1
ATOM 808 C CA . TYR A 1 92 ? 2.438 12.174 -21.335 1.00 17.66 90 TYR A CA 1
ATOM 809 C C . TYR A 1 92 ? 1.070 12.062 -22.007 1.00 17.47 90 TYR A C 1
ATOM 810 O O . TYR A 1 92 ? 0.827 12.720 -23.022 1.00 17.50 90 TYR A O 1
ATOM 819 N N . GLU A 1 93 ? 0.192 11.240 -21.457 1.00 17.50 91 GLU A N 1
ATOM 820 C CA . GLU A 1 93 ? -1.118 11.075 -22.051 1.00 17.56 91 GLU A CA 1
ATOM 821 C C . GLU A 1 93 ? -1.889 12.370 -22.009 1.00 17.60 91 GLU A C 1
ATOM 822 O O . GLU A 1 93 ? -2.522 12.743 -23.006 1.00 17.97 91 GLU A O 1
ATOM 828 N N . LEU A 1 94 ? -1.826 13.087 -20.891 1.00 16.60 92 LEU A N 1
ATOM 829 C CA . LEU A 1 94 ? -2.530 14.352 -20.805 1.00 16.98 92 LEU A CA 1
ATOM 830 C C . LEU A 1 94 ? -2.004 15.332 -21.850 1.00 16.62 92 LEU A C 1
ATOM 831 O O . LEU A 1 94 ? -2.799 16.045 -22.465 1.00 17.24 92 LEU A O 1
ATOM 836 N N A SER A 1 95 ? -0.686 15.354 -22.070 0.25 16.89 93 SER A N 1
ATOM 837 N N B SER A 1 95 ? -0.695 15.346 -22.078 0.25 17.24 93 SER A N 1
ATOM 838 N N C SER A 1 95 ? -0.693 15.339 -22.099 0.50 17.19 93 SER A N 1
ATOM 839 C CA A SER A 1 95 ? -0.050 16.316 -22.983 0.25 16.85 93 SER A CA 1
ATOM 840 C CA B SER A 1 95 ? -0.087 16.311 -22.985 0.25 17.59 93 SER A CA 1
ATOM 841 C CA C SER A 1 95 ? -0.089 16.339 -22.975 0.50 17.73 93 SER A CA 1
ATOM 842 C C A SER A 1 95 ? -0.158 15.962 -24.460 0.25 17.26 93 SER A C 1
ATOM 843 C C B SER A 1 95 ? -0.228 15.952 -24.461 0.25 17.75 93 SER A C 1
ATOM 844 C C C SER A 1 95 ? -0.003 15.968 -24.453 0.50 17.18 93 SER A C 1
ATOM 845 O O A SER A 1 95 ? -0.348 16.846 -25.298 0.25 17.80 93 SER A O 1
ATOM 846 O O B SER A 1 95 ? -0.534 16.815 -25.291 0.25 18.34 93 SER A O 1
ATOM 847 O O C SER A 1 95 ? 0.090 16.862 -25.294 0.50 17.75 93 SER A O 1
ATOM 854 N N . LYS A 1 96 ? -0.041 14.676 -24.775 1.00 18.04 94 LYS A N 1
ATOM 855 C CA . LYS A 1 96 ? 0.191 14.227 -26.156 1.00 18.40 94 LYS A CA 1
ATOM 856 C C . LYS A 1 96 ? -0.831 13.264 -26.690 1.00 18.91 94 LYS A C 1
ATOM 857 O O . LYS A 1 96 ? -0.881 13.089 -27.922 1.00 19.90 94 LYS A O 1
ATOM 863 N N . ARG A 1 97 ? -1.587 12.596 -25.823 1.00 18.90 95 ARG A N 1
ATOM 864 C CA . ARG A 1 97 ? -2.555 11.599 -26.248 1.00 18.44 95 ARG A CA 1
ATOM 865 C C . ARG A 1 97 ? -3.949 12.027 -25.889 1.00 17.92 95 ARG A C 1
ATOM 866 O O . ARG A 1 97 ? -4.657 11.398 -25.053 1.00 19.63 95 ARG A O 1
ATOM 874 N N A SER A 1 98 ? -4.354 13.096 -26.555 0.50 18.07 96 SER A N 1
ATOM 875 N N B SER A 1 98 ? -4.397 13.110 -26.515 0.50 19.11 96 SER A N 1
ATOM 876 C CA A SER A 1 98 ? -5.689 13.617 -26.374 0.50 17.65 96 SER A CA 1
ATOM 877 C CA B SER A 1 98 ? -5.779 13.545 -26.280 0.50 19.50 96 SER A CA 1
ATOM 878 C C A SER A 1 98 ? -6.807 12.726 -26.960 0.50 18.33 96 SER A C 1
ATOM 879 C C B SER A 1 98 ? -6.840 12.572 -26.793 0.50 19.25 96 SER A C 1
ATOM 880 O O A SER A 1 98 ? -7.985 13.050 -26.804 0.50 18.45 96 SER A O 1
ATOM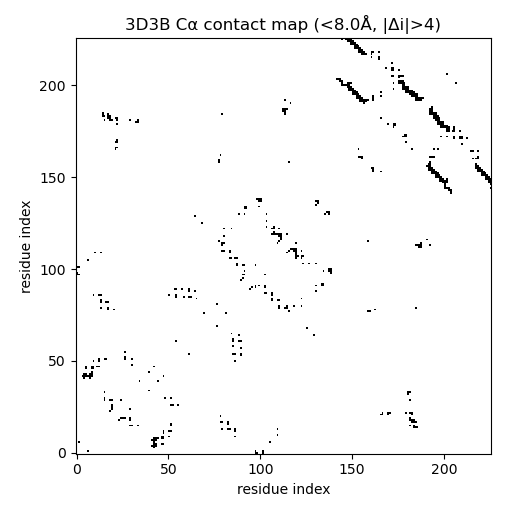 881 O O B SER A 1 98 ? -8.006 12.645 -26.418 0.50 18.16 96 SER A O 1
ATOM 886 N N . ASP A 1 99 ? -6.437 11.615 -27.610 1.00 18.76 97 ASP A N 1
ATOM 887 C CA . ASP A 1 99 ? -7.328 10.478 -27.882 1.00 20.17 97 ASP A CA 1
ATOM 888 C C . ASP A 1 99 ? -7.717 9.696 -26.602 1.00 19.84 97 ASP A C 1
ATOM 889 O O . ASP A 1 99 ? -8.670 8.921 -26.598 1.00 22.01 97 ASP A O 1
ATOM 894 N N . VAL A 1 100 ? -6.989 9.896 -25.518 1.00 19.27 98 VAL A N 1
ATOM 895 C CA . VAL A 1 100 ? -7.375 9.312 -24.224 1.00 20.59 98 VAL A CA 1
ATOM 896 C C . VAL A 1 100 ? -8.165 10.377 -23.475 1.00 19.73 98 VAL A C 1
ATOM 897 O O . VAL A 1 100 ? -7.661 11.461 -23.264 1.00 18.96 98 VAL A O 1
ATOM 901 N N . PRO A 1 101 ? -9.417 10.096 -23.101 1.00 19.33 99 PRO A N 1
ATOM 902 C CA . PRO A 1 101 ? -10.178 11.110 -22.366 1.00 19.97 99 PRO A CA 1
ATOM 903 C C . PRO A 1 101 ? -9.481 11.553 -21.083 1.00 19.03 99 PRO A C 1
ATOM 904 O O . PRO A 1 101 ? -8.855 10.737 -20.382 1.00 19.99 99 PRO A O 1
ATOM 908 N N . TYR A 1 102 ? -9.620 12.838 -20.789 1.00 19.45 100 TYR A N 1
ATOM 909 C CA . TYR A 1 102 ? -9.023 13.459 -19.597 1.00 19.60 100 TYR A CA 1
ATOM 910 C C . TYR A 1 102 ? -9.243 12.609 -18.330 1.00 19.44 100 TYR A C 1
ATOM 911 O O . TYR A 1 102 ? -8.279 12.265 -17.614 1.00 20.58 100 TYR A O 1
ATOM 920 N N . LYS A 1 103 ? -10.489 12.253 -18.041 1.00 19.79 101 LYS A N 1
ATOM 921 C CA . LYS A 1 103 ? -10.784 11.499 -16.810 1.00 20.22 101 LYS A CA 1
ATOM 922 C C . LYS A 1 103 ? -10.214 10.104 -16.787 1.00 20.17 101 LYS A C 1
ATOM 923 O O . LYS A 1 103 ? -9.876 9.600 -15.730 1.00 20.50 101 LYS A O 1
ATOM 929 N N . VAL A 1 104 ? -10.111 9.480 -17.950 1.00 20.32 102 VAL A N 1
ATOM 930 C CA . VAL A 1 104 ? -9.512 8.160 -18.074 1.00 20.62 102 VAL A CA 1
ATOM 931 C C . VAL A 1 104 ? -8.018 8.205 -17.752 1.00 20.11 102 VAL A C 1
ATOM 932 O O . VAL A 1 104 ? -7.524 7.362 -16.976 1.00 20.65 102 VAL A O 1
ATOM 936 N N . ALA A 1 105 ? -7.295 9.162 -18.311 1.00 20.82 103 ALA A N 1
ATOM 937 C CA . ALA A 1 105 ? -5.876 9.272 -18.046 1.00 20.38 103 ALA A CA 1
ATOM 938 C C . ALA A 1 105 ? -5.638 9.401 -16.543 1.00 20.39 103 ALA A C 1
ATOM 939 O O . ALA A 1 105 ? -4.752 8.752 -15.995 1.00 20.48 103 ALA A O 1
ATOM 941 N N . ILE A 1 106 ? -6.445 10.204 -15.876 1.00 19.05 104 ILE A N 1
ATOM 942 C CA . ILE A 1 106 ? -6.276 10.462 -14.452 1.00 19.56 104 ILE A CA 1
ATOM 943 C C . ILE A 1 106 ? -6.660 9.239 -13.653 1.00 18.38 104 ILE A C 1
ATOM 944 O O . ILE A 1 106 ? -5.882 8.776 -12.804 1.00 18.94 104 ILE A O 1
ATOM 949 N N . ASN A 1 107 ? -7.859 8.721 -13.924 1.00 19.09 105 ASN A N 1
ATOM 950 C CA . ASN A 1 107 ? -8.327 7.584 -13.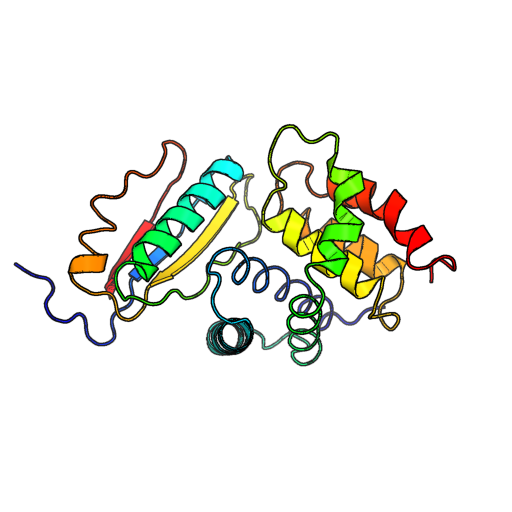155 1.00 18.77 105 ASN A CA 1
ATOM 951 C C . ASN A 1 107 ? -7.440 6.352 -13.292 1.00 18.41 105 ASN A C 1
ATOM 952 O O . ASN A 1 107 ? -7.176 5.636 -12.314 1.00 18.02 105 ASN A O 1
ATOM 957 N N . GLU A 1 108 ? -6.954 6.106 -14.498 1.00 18.64 106 GLU A N 1
ATOM 958 C CA . GLU A 1 108 ? -6.138 4.931 -14.703 1.00 18.81 106 GLU A CA 1
ATOM 959 C C . GLU A 1 108 ? -4.790 5.101 -14.035 1.00 17.74 106 GLU A C 1
ATOM 960 O O . GLU A 1 108 ? -4.237 4.116 -13.532 1.00 18.40 106 GLU A O 1
ATOM 966 N N . ALA A 1 109 ? -4.241 6.319 -13.994 1.00 17.86 107 ALA A N 1
ATOM 967 C CA . ALA A 1 109 ? -3.005 6.562 -13.249 1.00 18.06 107 ALA A CA 1
ATOM 968 C C . ALA A 1 109 ? -3.195 6.226 -11.764 1.00 18.09 107 ALA A C 1
ATOM 969 O O . ALA A 1 109 ? -2.357 5.566 -11.134 1.00 17.87 107 ALA A O 1
ATOM 971 N N . ILE A 1 110 ? -4.305 6.638 -11.189 1.00 17.53 108 ILE A N 1
ATOM 972 C CA . ILE A 1 110 ? -4.588 6.399 -9.781 1.00 17.93 108 ILE A CA 1
ATOM 973 C C . ILE A 1 110 ? -4.696 4.895 -9.541 1.00 17.15 108 ILE A C 1
ATOM 974 O O . ILE A 1 110 ? -4.105 4.368 -8.600 1.00 17.75 108 ILE A O 1
ATOM 979 N N . GLU A 1 111 ? -5.368 4.194 -10.446 1.00 17.67 109 GLU A N 1
ATOM 980 C CA . GLU A 1 111 ? -5.501 2.729 -10.341 1.00 18.35 109 GLU A CA 1
ATOM 981 C C . GLU A 1 111 ? -4.163 2.000 -10.471 1.00 18.12 109 GLU A C 1
ATOM 982 O O . GLU A 1 111 ? -3.891 1.042 -9.757 1.00 19.23 109 GLU A O 1
ATOM 988 N N . LEU A 1 112 ? -3.307 2.459 -11.370 1.00 17.80 110 LEU A N 1
ATOM 989 C CA . LEU A 1 112 ? -1.970 1.888 -11.481 1.00 17.63 110 LEU A CA 1
ATOM 990 C C . LEU A 1 112 ? -1.146 2.125 -10.244 1.00 17.80 110 LEU A C 1
ATOM 991 O O . LEU A 1 112 ? -0.441 1.212 -9.795 1.00 17.89 110 LEU A O 1
ATOM 996 N N . ALA A 1 113 ? -1.220 3.292 -9.641 1.00 17.81 111 ALA A N 1
ATOM 997 C CA . ALA A 1 113 ? -0.528 3.548 -8.394 1.00 18.00 111 ALA A CA 1
ATOM 998 C C . ALA A 1 113 ? -1.060 2.660 -7.281 1.00 18.37 111 ALA A C 1
ATOM 999 O O . ALA A 1 113 ? -0.270 2.170 -6.470 1.00 18.79 111 ALA A O 1
ATOM 1001 N N A LYS A 1 114 ? -2.377 2.449 -7.244 0.50 18.11 112 LYS A N 1
ATOM 1002 N N B LYS A 1 114 ? -2.369 2.428 -7.240 0.50 18.80 112 LYS A N 1
ATOM 1003 C CA A LYS A 1 114 ? -3.008 1.549 -6.272 0.50 19.07 112 LYS A CA 1
ATOM 1004 C CA B LYS A 1 114 ? -2.941 1.503 -6.262 0.50 20.45 112 LYS A CA 1
ATOM 1005 C C A LYS A 1 114 ? -2.509 0.121 -6.426 0.50 18.28 112 LYS A C 1
ATOM 1006 C C B LYS A 1 114 ? -2.350 0.109 -6.457 0.50 19.72 112 LYS A C 1
ATOM 1007 O O A LYS A 1 114 ? -2.312 -0.580 -5.429 0.50 19.81 112 LYS A O 1
ATOM 1008 O O B LYS A 1 114 ? -1.878 -0.518 -5.507 0.50 21.43 112 LYS A O 1
ATOM 1019 N N A SER A 1 115 ? -2.343 -0.323 -7.674 0.33 18.03 113 SER A N 1
ATOM 1020 N N B SER A 1 115 ? -2.375 -0.375 -7.696 0.33 19.50 113 SER A N 1
ATOM 1021 N N C SER A 1 115 ? -2.305 -0.327 -7.582 0.33 18.52 113 SER A N 1
ATOM 1022 C CA A SER A 1 115 ? -1.912 -1.690 -7.970 0.33 17.72 113 SER A CA 1
ATOM 1023 C CA B SER A 1 115 ? -1.900 -1.721 -8.007 0.33 19.35 113 SER A CA 1
ATOM 1024 C CA C SER A 1 115 ? -1.928 -1.702 -7.857 0.33 18.97 113 SER A CA 1
ATOM 1025 C C A SER A 1 115 ? -0.425 -1.931 -7.699 0.33 17.47 113 SER A C 1
ATOM 1026 C C B SER A 1 115 ? -0.418 -1.942 -7.712 0.33 18.41 113 SER A C 1
ATOM 1027 C C C SER A 1 115 ? -0.416 -1.972 -7.767 0.33 18.08 113 SER A C 1
ATOM 1028 O O A SER A 1 115 ? -0.067 -2.924 -7.085 0.33 17.52 113 SER A O 1
ATOM 1029 O O B SER A 1 115 ? -0.056 -2.928 -7.086 0.33 18.40 113 SER A O 1
ATOM 1030 O O C SER A 1 115 ? -0.028 -3.039 -7.347 0.33 17.84 113 SER A O 1
ATOM 1037 N N . PHE A 1 116 ? 0.435 -1.024 -8.162 1.00 17.68 114 PHE A N 1
ATOM 1038 C CA . PHE A 1 116 ? 1.872 -1.248 -8.158 1.00 17.87 114 PHE A CA 1
ATOM 1039 C C . PHE A 1 116 ? 2.639 -0.447 -7.122 1.00 19.34 114 PHE A C 1
ATOM 1040 O O . PHE A 1 116 ? 3.799 -0.758 -6.882 1.00 20.08 114 PHE A O 1
ATOM 1048 N N A GLY A 1 117 ? 2.027 0.626 -6.618 0.50 20.20 115 GLY A N 1
ATOM 1049 N N B GLY A 1 117 ? 2.031 0.534 -6.451 0.50 21.81 115 GLY A N 1
ATOM 1050 C CA A GLY A 1 117 ? 2.733 1.681 -5.874 0.50 20.55 115 GLY A CA 1
ATOM 1051 C CA B GLY A 1 117 ? 2.818 1.619 -5.788 0.50 23.99 115 GLY A CA 1
ATOM 1052 C C A GLY A 1 117 ? 2.816 1.468 -4.389 0.50 20.01 115 GLY A C 1
ATOM 1053 C C B GLY A 1 117 ? 3.105 1.728 -4.295 0.50 25.23 115 GLY A C 1
ATOM 1054 O O A GLY A 1 117 ? 2.320 0.483 -3.878 0.50 17.65 115 GLY A O 1
ATOM 1055 O O B GLY A 1 117 ? 4.036 2.435 -3.874 0.50 26.24 115 GLY A O 1
ATOM 1056 N N A ALA A 1 118 ? 3.486 2.414 -3.719 0.50 19.84 116 ALA A N 1
ATOM 1057 N N B ALA A 1 118 ? 2.322 1.057 -3.473 0.50 24.25 116 ALA A N 1
ATOM 1058 C CA A ALA A 1 118 ? 3.683 2.404 -2.292 0.50 18.63 116 ALA A CA 1
ATOM 1059 C CA B ALA A 1 118 ? 2.479 1.203 -2.033 0.50 24.48 116 ALA A CA 1
ATOM 1060 C C A ALA A 1 118 ? 2.369 2.739 -1.622 0.50 17.97 116 ALA A C 1
ATOM 1061 C C B ALA A 1 118 ? 1.287 1.933 -1.450 0.50 24.59 116 ALA A C 1
ATOM 1062 O O A ALA A 1 118 ? 1.455 3.266 -2.249 0.50 17.65 116 ALA A O 1
ATOM 1063 O O B ALA A 1 118 ? 0.432 2.436 -2.176 0.50 24.04 116 ALA A O 1
ATOM 1066 N N A GLU A 1 119 ? 2.295 2.428 -0.336 0.50 18.12 117 GLU A N 1
ATOM 1067 N N B GLU A 1 119 ? 1.280 2.022 -0.131 0.50 24.89 117 GLU A N 1
ATOM 1068 C CA A GLU A 1 119 ? 1.139 2.738 0.474 0.50 18.29 117 GLU A CA 1
ATOM 1069 C CA B GLU A 1 119 ? 0.128 2.444 0.646 0.50 25.36 117 GLU A CA 1
ATOM 1070 C C A GLU A 1 119 ? 0.748 4.186 0.273 0.50 17.22 117 GLU A C 1
ATOM 1071 C C B GLU A 1 119 ? -0.669 3.613 0.082 0.50 24.96 117 GLU A C 1
ATOM 1072 O O A GLU A 1 119 ? 1.584 5.094 0.384 0.50 17.18 117 GLU A O 1
ATOM 1073 O O B GLU A 1 119 ? -1.810 3.444 -0.341 0.50 25.44 117 GLU A O 1
ATOM 1084 N N A ASP A 1 120 ? -0.514 4.393 -0.071 0.50 17.74 118 ASP A N 1
ATOM 1085 N N B ASP A 1 120 ? -0.088 4.805 0.106 0.50 24.29 118 ASP A N 1
ATOM 1086 C CA A ASP A 1 120 ? -1.014 5.736 -0.239 0.50 19.13 118 ASP A CA 1
ATOM 1087 C CA B ASP A 1 120 ? -0.851 5.975 -0.303 0.50 23.83 118 ASP A CA 1
ATOM 1088 C C A ASP A 1 120 ? -0.481 6.368 -1.516 0.50 19.09 118 ASP A C 1
ATOM 1089 C C B ASP A 1 120 ? -0.325 6.634 -1.560 0.50 23.15 118 ASP A C 1
ATOM 1090 O O A ASP A 1 120 ? -0.759 7.535 -1.788 0.50 19.15 118 ASP A O 1
ATOM 1091 O O B ASP A 1 120 ? -0.547 7.821 -1.782 0.50 23.35 118 ASP A O 1
ATOM 1100 N N A SER A 1 121 ? 0.264 5.583 -2.301 0.50 18.52 119 SER A N 1
ATOM 1101 N N B SER A 1 121 ? 0.353 5.847 -2.388 0.50 21.87 119 SER A N 1
ATOM 1102 C CA A SER A 1 121 ? 0.767 6.019 -3.618 0.50 19.61 119 SER A CA 1
ATOM 1103 C CA B SER A 1 121 ? 0.791 6.322 -3.697 0.50 21.50 119 SER A CA 1
ATOM 1104 C C A SER A 1 121 ? -0.338 6.684 -4.450 0.50 19.00 119 SER A C 1
ATOM 1105 C C B SER A 1 121 ? -0.393 6.778 -4.536 0.50 20.19 119 SER A C 1
ATOM 1106 O O A SER A 1 121 ? -0.123 7.718 -5.087 0.50 20.67 119 SER A O 1
ATOM 1107 O O B SER A 1 121 ? -0.292 7.747 -5.298 0.50 20.25 119 SER A O 1
ATOM 1112 N N . HIS A 1 122 ? -1.517 6.076 -4.456 1.00 19.29 120 HIS A N 1
ATOM 1113 C CA . HIS A 1 122 ? -2.637 6.507 -5.300 1.00 19.69 120 HIS A CA 1
ATOM 1114 C C . HIS A 1 122 ? -3.149 7.875 -4.857 1.00 19.39 120 HIS A C 1
ATOM 1115 O O . HIS A 1 122 ? -3.578 8.653 -5.716 1.00 19.50 120 HIS A O 1
ATOM 1122 N N . LYS A 1 123 ? -3.076 8.181 -3.559 1.00 20.03 121 LYS A N 1
ATOM 1123 C CA . LYS A 1 123 ? -3.455 9.504 -3.052 1.00 20.05 121 LYS A CA 1
ATOM 1124 C C . LYS A 1 123 ? -2.469 10.562 -3.482 1.00 18.64 121 LYS A C 1
ATOM 1125 O O . LYS A 1 123 ? -2.869 11.657 -3.895 1.00 19.78 121 LYS A O 1
ATOM 1131 N N . PHE A 1 124 ? -1.181 10.200 -3.481 1.00 19.73 122 PHE A N 1
ATOM 1132 C CA . PHE A 1 124 ? -0.152 11.128 -3.940 1.00 19.96 122 PHE A CA 1
ATOM 1133 C C . PHE A 1 124 ? -0.357 11.447 -5.420 1.00 19.71 122 PHE A C 1
ATOM 1134 O O . PHE A 1 124 ? -0.337 12.601 -5.839 1.00 20.85 122 PHE A O 1
ATOM 1142 N N . VAL A 1 125 ? -0.562 10.401 -6.217 1.00 19.08 123 VAL A N 1
ATOM 1143 C CA . VAL A 1 125 ? -0.750 10.560 -7.658 1.00 19.69 123 VAL A CA 1
ATOM 1144 C C . VAL A 1 125 ? -2.002 11.398 -7.923 1.00 19.20 123 VAL A C 1
ATOM 1145 O O . VAL A 1 125 ? -1.974 12.321 -8.745 1.00 20.62 123 VAL A O 1
ATOM 1149 N N . ASN A 1 126 ? -3.103 11.115 -7.215 1.00 19.26 124 ASN A N 1
ATOM 1150 C CA . ASN A 1 126 ? -4.325 11.901 -7.369 1.00 20.61 124 ASN A CA 1
ATOM 1151 C C . ASN A 1 126 ? -4.056 13.378 -7.108 1.00 20.02 124 ASN A C 1
ATOM 1152 O O . ASN A 1 126 ? -4.548 14.248 -7.830 1.00 20.53 124 ASN A O 1
ATOM 1157 N N . GLY A 1 127 ? -3.315 13.669 -6.036 1.00 20.33 125 GLY A N 1
ATOM 1158 C CA . GLY A 1 127 ? -3.022 15.053 -5.668 1.00 20.82 125 GLY A CA 1
ATOM 1159 C C . GLY A 1 127 ? -2.199 15.773 -6.715 1.00 20.71 125 GLY A C 1
ATOM 1160 O O . GLY A 1 127 ? -2.516 16.905 -7.089 1.00 22.72 125 GLY A O 1
ATOM 1161 N N . VAL A 1 128 ? -1.198 15.102 -7.268 1.00 20.04 126 VAL A N 1
ATOM 1162 C CA . VAL A 1 128 ? -0.382 15.733 -8.304 1.00 20.35 126 VAL A CA 1
ATOM 1163 C C . VAL A 1 128 ? -1.222 16.040 -9.537 1.00 20.06 126 VAL A C 1
ATOM 1164 O O . VAL A 1 128 ? -1.200 17.141 -10.070 1.00 20.79 126 VAL A O 1
ATOM 1168 N N . LEU A 1 129 ? -1.994 15.057 -9.985 1.00 20.18 127 LEU A N 1
ATOM 1169 C CA . LEU A 1 129 ? -2.766 15.223 -11.212 1.00 21.07 127 LEU A CA 1
ATOM 1170 C C . LEU A 1 129 ? -3.905 16.194 -11.052 1.00 22.03 127 LEU A C 1
ATOM 1171 O O . LEU A 1 129 ? -4.255 16.889 -12.011 1.00 22.25 127 LEU A O 1
ATOM 1176 N N . ASP A 1 130 ? -4.451 16.306 -9.848 1.00 21.92 128 ASP A N 1
ATOM 1177 C CA . ASP A 1 130 ? -5.516 17.272 -9.592 1.00 22.57 128 ASP A CA 1
ATOM 1178 C C . ASP A 1 130 ? -5.014 18.696 -9.893 1.00 22.10 128 ASP A C 1
ATOM 1179 O O . ASP A 1 130 ? -5.753 19.539 -10.394 1.00 23.51 128 ASP A O 1
ATOM 1184 N N . LYS A 1 131 ? -3.753 18.944 -9.595 1.00 21.56 129 LYS A N 1
ATOM 1185 C CA . LYS A 1 131 ? -3.131 20.225 -9.886 1.00 21.94 129 LYS A CA 1
ATOM 1186 C C . LYS A 1 131 ? -2.596 20.359 -11.326 1.00 21.67 129 LYS A C 1
ATOM 1187 O O . LYS A 1 131 ? -2.771 21.398 -11.983 1.00 23.37 129 LYS A O 1
ATOM 1193 N N . ALA A 1 132 ? -1.935 19.324 -11.826 1.00 20.54 130 ALA A N 1
ATOM 1194 C CA . ALA A 1 132 ? -1.241 19.418 -13.103 1.00 20.86 130 ALA A CA 1
ATOM 1195 C C . ALA A 1 132 ? -2.154 19.256 -14.305 1.00 20.97 130 ALA A C 1
ATOM 1196 O O . ALA A 1 132 ? -1.923 19.902 -15.356 1.00 21.55 130 ALA A O 1
ATOM 1198 N N . ALA A 1 133 ? -3.142 18.372 -14.196 1.00 20.32 131 ALA A N 1
ATOM 1199 C CA . ALA A 1 133 ? -3.967 18.022 -15.362 1.00 21.83 131 ALA A CA 1
ATOM 1200 C C . ALA A 1 133 ? -4.719 19.238 -15.970 1.00 21.47 131 ALA A C 1
ATOM 1201 O O . ALA A 1 133 ? -4.713 19.357 -17.195 1.00 22.00 131 ALA A O 1
ATOM 1203 N N . PRO A 1 134 ? -5.381 20.100 -15.160 1.00 20.41 132 PRO A N 1
ATOM 1204 C CA . PRO A 1 134 ? -6.099 21.227 -15.767 1.00 21.60 132 PRO A CA 1
ATOM 1205 C C . PRO A 1 134 ? -5.182 22.232 -16.441 1.00 21.77 132 PRO A C 1
ATOM 1206 O O . PRO A 1 134 ? -5.655 23.006 -17.270 1.00 23.99 132 PRO A O 1
ATOM 1210 N N . VAL A 1 135 ? -3.908 22.265 -16.080 1.00 21.29 133 VAL A N 1
ATOM 1211 C CA . VAL A 1 135 ? -2.970 23.114 -16.785 1.00 21.89 133 VAL A CA 1
ATOM 1212 C C . VAL A 1 135 ? -2.636 22.542 -18.172 1.00 21.77 133 VAL A C 1
ATOM 1213 O O . VAL A 1 135 ? -2.572 23.262 -19.163 1.00 22.62 133 VAL A O 1
ATOM 1217 N N . ILE A 1 136 ? -2.487 21.230 -18.243 1.00 21.68 134 ILE A N 1
ATOM 1218 C CA . ILE A 1 136 ? -2.162 20.571 -19.504 1.00 21.94 134 ILE A CA 1
ATOM 1219 C C . ILE A 1 136 ? -3.358 20.563 -20.470 1.00 22.26 134 ILE A C 1
ATOM 1220 O O . ILE A 1 136 ? -3.224 20.847 -21.671 1.00 23.07 134 ILE A O 1
ATOM 1225 N N . ARG A 1 137 ? -4.534 20.245 -19.940 1.00 21.03 135 ARG A N 1
ATOM 1226 C CA . ARG A 1 137 ? -5.760 20.264 -20.737 1.00 21.56 135 ARG A CA 1
ATOM 1227 C C . ARG A 1 137 ? -6.734 21.200 -20.094 1.00 21.01 135 ARG A C 1
ATOM 1228 O O . ARG A 1 137 ? -7.570 20.756 -19.287 1.00 20.85 135 ARG A O 1
ATOM 1236 N N . PRO A 1 138 ? -6.651 22.509 -20.407 1.00 20.23 136 PRO A N 1
ATOM 1237 C CA . PRO A 1 138 ? -7.553 23.440 -19.751 1.00 20.98 136 PRO A CA 1
ATOM 1238 C C . PRO A 1 138 ? -9.026 23.168 -19.965 1.00 19.69 136 PRO A C 1
ATOM 1239 O O . PRO A 1 138 ? -9.823 23.579 -19.143 1.00 21.16 136 PRO A O 1
ATOM 1243 N N . ASN A 1 139 ? -9.380 22.480 -21.050 1.00 19.51 137 ASN A N 1
ATOM 1244 C CA . ASN A 1 139 ? -10.773 22.132 -21.300 1.00 18.95 137 ASN A CA 1
ATOM 1245 C C . ASN A 1 139 ? -11.270 20.958 -20.459 1.00 18.45 137 ASN A C 1
ATOM 1246 O O . ASN A 1 139 ? -12.444 20.662 -20.465 1.00 19.90 137 ASN A O 1
ATOM 1251 N N . LYS A 1 140 ? -10.350 20.265 -19.780 1.00 19.46 138 LYS A N 1
ATOM 1252 C CA . LYS A 1 140 ? -10.677 19.096 -18.937 1.00 21.01 138 LYS A CA 1
ATOM 1253 C C . LYS A 1 140 ? -11.418 18.017 -19.743 1.00 21.14 138 LYS A C 1
ATOM 1254 O O . LYS A 1 140 ? -12.312 17.350 -19.214 1.00 22.44 138 LYS A O 1
ATOM 1260 N N . LYS A 1 141 ? -11.021 17.822 -21.006 1.00 20.24 139 LYS A N 1
ATOM 1261 C CA . LYS A 1 141 ? -11.590 16.763 -21.857 1.00 20.13 139 LYS A CA 1
ATOM 1262 C C . LYS A 1 141 ? -10.498 15.959 -22.554 1.00 19.93 139 LYS A C 1
ATOM 1263 O O . LYS A 1 141 ? -9.422 16.508 -22.874 1.00 20.36 139 LYS A O 1
ATOM 1270 N N . GLY B 2 1 ? 33.146 -27.424 -7.804 0.50 24.31 -4 GLY J N 1
ATOM 1271 C CA . GLY B 2 1 ? 34.024 -26.820 -8.978 0.50 24.52 -4 GLY J CA 1
ATOM 1272 C C . GLY B 2 1 ? 33.327 -25.660 -9.662 0.50 24.67 -4 GLY J C 1
ATOM 1273 O O . GLY B 2 1 ? 32.169 -25.349 -9.357 0.50 24.67 -4 GLY J O 1
ATOM 1274 N N . PRO B 2 2 ? 34.031 -25.012 -10.603 0.50 24.92 -3 PRO J N 1
ATOM 1275 C CA . PRO B 2 2 ? 33.501 -23.878 -11.362 1.00 24.57 -3 PRO J CA 1
ATOM 1276 C C . PRO B 2 2 ? 32.220 -24.210 -12.128 1.00 25.49 -3 PRO J C 1
ATOM 1277 O O . PRO B 2 2 ? 31.965 -25.364 -12.479 1.00 25.84 -3 PRO J O 1
ATOM 1281 N N . LEU B 2 3 ? 31.429 -23.186 -12.397 1.00 24.21 -2 LEU J N 1
ATOM 1282 C CA . LEU B 2 3 ? 30.138 -23.344 -13.065 1.00 25.01 -2 LEU J CA 1
ATOM 1283 C C . LEU B 2 3 ? 30.262 -23.552 -14.582 1.00 25.14 -2 LEU J C 1
ATOM 1284 O O . LEU B 2 3 ? 29.256 -23.780 -15.277 1.00 26.55 -2 LEU J O 1
ATOM 1289 N N . GLY B 2 4 ? 31.478 -23.440 -15.104 1.00 25.02 -1 GLY J N 1
ATOM 1290 C CA . GLY B 2 4 ? 31.703 -23.569 -16.555 1.00 24.36 -1 GLY J CA 1
ATOM 1291 C C . GLY B 2 4 ? 31.169 -22.354 -17.290 1.00 25.63 -1 GLY J C 1
ATOM 1292 O O . GLY B 2 4 ? 31.034 -21.279 -16.709 1.00 25.16 -1 GLY J O 1
ATOM 1293 N N . SER B 2 5 ? 30.826 -22.527 -18.564 1.00 25.39 0 SER J N 1
ATOM 1294 C CA . SER B 2 5 ? 30.424 -21.400 -19.411 1.00 26.91 0 SER J CA 1
ATOM 1295 C C . SER B 2 5 ? 28.984 -20.917 -19.239 1.00 27.35 0 SER J C 1
ATOM 1296 O O . SER B 2 5 ? 28.643 -19.816 -19.698 1.00 28.13 0 SER J O 1
ATOM 1299 N N . MET B 2 6 ? 28.149 -21.711 -18.571 1.00 27.17 1 MET J N 1
ATOM 1300 C CA . MET B 2 6 ? 26.738 -21.362 -18.352 1.00 26.94 1 MET J CA 1
ATOM 1301 C C . MET B 2 6 ? 26.028 -21.010 -19.683 1.00 25.90 1 MET J C 1
ATOM 1302 O O . MET B 2 6 ? 25.199 -20.098 -19.724 1.00 25.23 1 MET J O 1
ATOM 1307 N N . GLN B 2 7 ? 26.352 -21.721 -20.765 1.00 24.88 2 GLN J N 1
ATOM 1308 C CA . GLN B 2 7 ? 25.776 -21.428 -22.086 1.00 23.85 2 GLN J CA 1
ATOM 1309 C C . GLN B 2 7 ? 24.284 -21.593 -21.994 1.00 22.35 2 GLN J C 1
ATOM 1310 O O . GLN B 2 7 ? 23.807 -22.599 -21.469 1.00 22.20 2 GLN J O 1
ATOM 1316 N N . ASN B 2 8 ? 23.554 -20.584 -22.466 1.00 20.63 3 ASN J N 1
ATOM 1317 C CA . ASN B 2 8 ? 22.105 -20.639 -22.543 1.00 20.21 3 ASN J CA 1
ATOM 1318 C C . ASN B 2 8 ? 21.411 -20.678 -21.184 1.00 19.68 3 ASN J C 1
ATOM 1319 O O . ASN B 2 8 ? 20.218 -20.975 -21.108 1.00 21.28 3 ASN J O 1
ATOM 1324 N N . GLN B 2 9 ? 22.157 -20.366 -20.123 1.00 18.99 4 GLN J N 1
ATOM 1325 C CA . GLN B 2 9 ? 21.590 -20.293 -18.793 1.00 18.92 4 GLN J CA 1
ATOM 1326 C C . GLN B 2 9 ? 21.292 -18.855 -18.436 1.00 18.88 4 GLN J C 1
ATOM 1327 O O . GLN B 2 9 ? 21.918 -17.905 -18.941 1.00 19.49 4 GLN J O 1
ATOM 1333 N N A ARG B 2 10 ? 20.369 -18.736 -17.504 0.50 19.90 5 ARG J N 1
ATOM 1334 N N B ARG B 2 10 ? 20.313 -18.684 -17.567 0.50 19.90 5 ARG J N 1
ATOM 1335 C CA A ARG B 2 10 ? 19.814 -17.483 -17.072 0.50 19.68 5 ARG J CA 1
ATOM 1336 C CA B ARG B 2 10 ? 19.867 -17.370 -17.133 0.50 19.80 5 ARG J CA 1
ATOM 1337 C C A ARG B 2 10 ? 19.841 -17.462 -15.541 0.50 18.78 5 ARG J C 1
ATOM 1338 C C B ARG B 2 10 ? 19.688 -17.377 -15.605 0.50 18.92 5 ARG J C 1
ATOM 1339 O O A ARG B 2 10 ? 19.612 -18.481 -14.898 0.50 18.29 5 ARG J O 1
ATOM 1340 O O B ARG B 2 10 ? 19.162 -18.332 -15.030 0.50 18.63 5 ARG J O 1
ATOM 1355 N N . ILE B 2 11 ? 20.130 -16.307 -14.949 1.00 18.35 6 ILE J N 1
ATOM 1356 C CA . ILE B 2 11 ? 19.882 -16.120 -13.509 1.00 17.82 6 ILE J CA 1
ATOM 1357 C C . ILE B 2 11 ? 18.509 -15.447 -13.365 1.00 17.87 6 ILE J C 1
ATOM 1358 O O . ILE B 2 11 ? 18.236 -14.416 -13.997 1.00 19.93 6 ILE J O 1
ATOM 1363 N N . ARG B 2 12 ? 17.605 -16.081 -12.643 1.00 17.55 7 ARG J N 1
ATOM 1364 C CA . ARG B 2 12 ? 16.285 -15.529 -12.386 1.00 18.26 7 ARG J CA 1
ATOM 1365 C C . ARG B 2 12 ? 16.208 -15.116 -10.940 1.00 17.56 7 ARG J C 1
ATOM 1366 O O . ARG B 2 12 ? 16.523 -15.905 -10.039 1.00 18.08 7 ARG J O 1
ATOM 1374 N N . ILE B 2 13 ? 15.774 -13.888 -10.734 1.00 17.31 8 ILE J N 1
ATOM 1375 C CA . ILE B 2 13 ? 15.690 -13.315 -9.394 1.00 17.55 8 ILE J CA 1
ATOM 1376 C C . ILE B 2 13 ? 14.296 -12.774 -9.139 1.00 17.19 8 ILE J C 1
ATOM 1377 O O . ILE B 2 13 ? 13.694 -12.094 -9.984 1.00 16.99 8 ILE J O 1
ATOM 1382 N N . ARG B 2 14 ? 13.764 -13.077 -7.968 1.00 17.07 9 ARG J N 1
ATOM 1383 C CA . ARG B 2 14 ? 12.526 -12.499 -7.474 1.00 17.29 9 ARG J CA 1
ATOM 1384 C C . ARG B 2 14 ? 12.836 -11.817 -6.161 1.00 16.65 9 ARG J C 1
ATOM 1385 O O . ARG B 2 14 ? 13.450 -12.420 -5.264 1.00 17.52 9 ARG J O 1
ATOM 1393 N N A LEU B 2 15 ? 12.431 -10.558 -6.057 0.50 16.76 10 LEU J N 1
ATOM 1394 N N B LEU B 2 15 ? 12.444 -10.553 -6.049 0.50 16.16 10 LEU J N 1
ATOM 1395 C CA A LEU B 2 15 ? 12.604 -9.760 -4.849 0.50 17.26 10 LEU J CA 1
ATOM 1396 C CA B LEU B 2 15 ? 12.637 -9.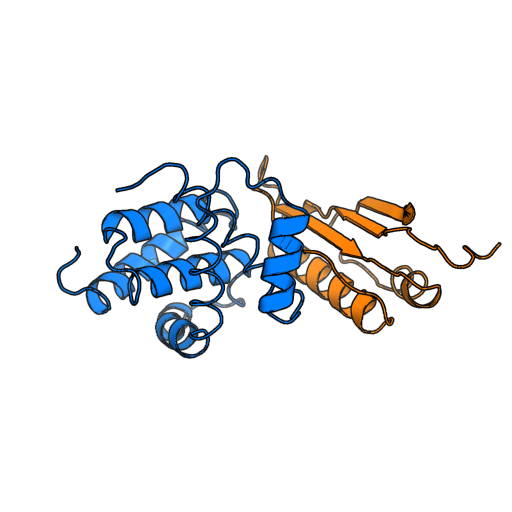760 -4.833 0.50 16.19 10 LEU J CA 1
ATOM 1397 C C A LEU B 2 15 ? 11.260 -9.519 -4.208 0.50 16.11 10 LEU J C 1
ATOM 1398 C C B LEU B 2 15 ? 11.296 -9.458 -4.209 0.50 15.35 10 LEU J C 1
ATOM 1399 O O A LEU B 2 15 ? 10.241 -9.320 -4.914 0.50 16.31 10 LEU J O 1
ATOM 1400 O O B LEU B 2 15 ? 10.315 -9.149 -4.931 0.50 15.50 10 LEU J O 1
ATOM 1409 N N . LYS B 2 16 ? 11.258 -9.508 -2.880 1.00 16.27 11 LYS J N 1
ATOM 1410 C CA . LYS B 2 16 ? 10.080 -9.112 -2.099 1.00 16.89 11 LYS J CA 1
ATOM 1411 C C . LYS B 2 16 ? 10.516 -8.218 -0.976 1.00 16.01 11 LYS J C 1
ATOM 1412 O O . LYS B 2 16 ? 11.607 -8.389 -0.409 1.00 16.76 11 LYS J O 1
ATOM 1418 N N . ALA B 2 17 ? 9.666 -7.278 -0.604 1.00 16.43 12 ALA J N 1
ATOM 1419 C CA . ALA B 2 17 ? 9.949 -6.423 0.573 1.00 17.16 12 ALA J CA 1
ATOM 1420 C C . ALA B 2 17 ? 8.687 -5.764 1.004 1.00 16.44 12 ALA J C 1
ATOM 1421 O O . ALA B 2 17 ? 7.823 -5.453 0.178 1.00 17.73 12 ALA J O 1
ATOM 1423 N N . PHE B 2 18 ? 8.585 -5.453 2.288 1.00 16.85 13 PHE J N 1
ATOM 1424 C CA . PHE B 2 18 ? 7.513 -4.552 2.738 1.00 17.46 13 PHE J CA 1
ATOM 1425 C C . PHE B 2 18 ? 7.825 -3.081 2.458 1.00 18.69 13 PHE J C 1
ATOM 1426 O O . PHE B 2 18 ? 6.930 -2.278 2.372 1.00 20.12 13 PHE J O 1
ATOM 1434 N N . ASP B 2 19 ? 9.091 -2.726 2.297 1.00 19.21 14 ASP J N 1
ATOM 1435 C CA . ASP B 2 19 ? 9.520 -1.347 2.074 1.00 20.06 14 ASP J CA 1
ATOM 1436 C C . ASP B 2 19 ? 9.916 -1.159 0.612 1.00 18.99 14 ASP J C 1
ATOM 1437 O O . ASP B 2 19 ? 10.949 -1.691 0.164 1.00 19.65 14 ASP J O 1
ATOM 1442 N N . HIS B 2 20 ? 9.147 -0.376 -0.141 1.00 19.39 15 HIS J N 1
ATOM 1443 C CA . HIS B 2 20 ? 9.423 -0.187 -1.562 1.00 19.18 15 HIS J CA 1
ATOM 1444 C C . HIS B 2 20 ? 10.770 0.504 -1.793 1.00 18.92 15 HIS J C 1
ATOM 1445 O O . HIS B 2 20 ? 11.412 0.285 -2.812 1.00 19.57 15 HIS J O 1
ATOM 1452 N N . ARG B 2 21 ? 11.205 1.336 -0.862 1.00 19.19 16 ARG J N 1
ATOM 1453 C CA . ARG B 2 21 ? 12.488 2.009 -1.035 1.00 18.99 16 ARG J CA 1
ATOM 1454 C C . ARG B 2 21 ? 13.622 0.983 -1.036 1.00 18.59 16 ARG J C 1
ATOM 1455 O O . ARG B 2 21 ? 14.553 1.042 -1.844 1.00 19.15 16 ARG J O 1
ATOM 1463 N N . LEU B 2 22 ? 13.519 0.006 -0.138 1.00 18.25 17 LEU J N 1
ATOM 1464 C CA . LEU B 2 22 ? 14.545 -1.040 -0.061 1.00 18.41 17 LEU J CA 1
ATOM 1465 C C . LEU B 2 22 ? 14.504 -1.905 -1.314 1.00 18.44 17 LEU J C 1
ATOM 1466 O O . LEU B 2 22 ? 15.541 -2.253 -1.850 1.00 19.04 17 LEU J O 1
ATOM 1471 N N . ILE B 2 23 ? 13.316 -2.225 -1.820 1.00 18.16 18 ILE J N 1
ATOM 1472 C CA . ILE B 2 23 ? 13.231 -3.139 -2.952 1.00 18.13 18 ILE J CA 1
ATOM 1473 C C . ILE B 2 23 ? 13.795 -2.472 -4.198 1.00 18.26 18 ILE J C 1
ATOM 1474 O O . ILE B 2 23 ? 14.482 -3.111 -4.993 1.00 18.32 18 ILE J O 1
ATOM 1479 N N . ASP B 2 24 ? 13.546 -1.179 -4.380 1.00 18.15 19 ASP J N 1
ATOM 1480 C CA . ASP B 2 24 ? 14.052 -0.500 -5.581 1.00 18.59 19 ASP J CA 1
ATOM 1481 C C . ASP B 2 24 ? 15.546 -0.282 -5.506 1.00 18.08 19 ASP J C 1
ATOM 1482 O O . ASP B 2 24 ? 16.212 -0.367 -6.523 1.00 19.09 19 ASP J O 1
ATOM 1487 N N . GLN B 2 25 ? 16.072 -0.045 -4.308 1.00 17.84 20 GLN J N 1
ATOM 1488 C CA . GLN B 2 25 ? 17.524 0.052 -4.135 1.00 18.48 20 GLN J CA 1
ATOM 1489 C C . GLN B 2 25 ? 18.210 -1.290 -4.418 1.00 18.03 20 GLN J C 1
ATOM 1490 O O . GLN B 2 25 ? 19.234 -1.311 -5.115 1.00 18.29 20 GLN J O 1
ATOM 1496 N N . ALA B 2 26 ? 17.647 -2.400 -3.918 1.00 17.94 21 ALA J N 1
ATOM 1497 C CA . ALA B 2 26 ? 18.245 -3.708 -4.121 1.00 17.58 21 ALA J CA 1
ATOM 1498 C C . ALA B 2 26 ? 18.189 -4.029 -5.609 1.00 17.98 21 ALA J C 1
ATOM 1499 O O . ALA B 2 26 ? 19.168 -4.547 -6.149 1.00 18.47 21 ALA J O 1
ATOM 1501 N N . THR B 2 27 ? 17.076 -3.724 -6.268 1.00 17.84 22 THR J N 1
ATOM 1502 C CA . THR B 2 27 ? 16.923 -3.977 -7.692 1.00 18.34 22 THR J CA 1
ATOM 1503 C C . THR B 2 27 ? 17.979 -3.219 -8.472 1.00 17.65 22 THR J C 1
ATOM 1504 O O . THR B 2 27 ? 18.665 -3.808 -9.328 1.00 18.49 22 THR J O 1
ATOM 1508 N N . ALA B 2 28 ? 18.172 -1.938 -8.155 1.00 16.95 23 ALA J N 1
ATOM 1509 C CA . ALA B 2 28 ? 19.189 -1.142 -8.820 1.00 17.64 23 ALA J CA 1
ATOM 1510 C C . ALA B 2 28 ? 20.591 -1.709 -8.626 1.00 17.54 23 ALA J C 1
ATOM 1511 O O . ALA B 2 28 ? 21.399 -1.728 -9.557 1.00 18.28 23 ALA J O 1
ATOM 1513 N N . GLU B 2 29 ? 20.877 -2.165 -7.422 1.00 17.94 24 GLU J N 1
ATOM 1514 C CA . GLU B 2 29 ? 22.182 -2.738 -7.113 1.00 18.57 24 GLU J CA 1
ATOM 1515 C C . GLU B 2 29 ? 22.451 -4.014 -7.905 1.00 17.87 24 GLU J C 1
ATOM 1516 O O . GLU B 2 29 ? 23.540 -4.213 -8.403 1.00 17.50 24 GLU J O 1
ATOM 1522 N N . ILE B 2 30 ? 21.450 -4.864 -8.040 1.00 17.22 25 ILE J N 1
ATOM 1523 C CA . ILE B 2 30 ? 21.555 -6.090 -8.807 1.00 18.18 25 ILE J CA 1
ATOM 1524 C C . ILE B 2 30 ? 21.779 -5.772 -10.286 1.00 17.67 25 ILE J C 1
ATOM 1525 O O . ILE B 2 30 ? 22.665 -6.358 -10.925 1.00 18.55 25 ILE J O 1
ATOM 1530 N N . VAL B 2 31 ? 21.002 -4.837 -10.829 1.00 18.03 26 VAL J N 1
ATOM 1531 C CA . VAL B 2 31 ? 21.182 -4.416 -12.217 1.00 19.26 26 VAL J CA 1
ATOM 1532 C C . VAL B 2 31 ? 22.594 -3.915 -12.468 1.00 18.90 26 VAL J C 1
ATOM 1533 O O . VAL B 2 31 ? 23.256 -4.359 -13.430 1.00 19.02 26 VAL J O 1
ATOM 1537 N N . GLU B 2 32 ? 23.080 -3.027 -11.593 1.00 19.15 27 GLU J N 1
ATOM 1538 C CA . GLU B 2 32 ? 24.390 -2.430 -11.769 1.00 20.55 27 GLU J CA 1
ATOM 1539 C C . GLU B 2 32 ? 25.452 -3.504 -11.698 1.00 20.07 27 GLU J C 1
ATOM 1540 O O . GLU B 2 32 ? 26.391 -3.518 -12.498 1.00 20.30 27 GLU J O 1
ATOM 1546 N N . THR B 2 33 ? 25.325 -4.415 -10.745 1.00 19.84 28 THR J N 1
ATOM 1547 C CA . THR B 2 33 ? 26.313 -5.480 -10.574 1.00 21.17 28 THR J CA 1
ATOM 1548 C C . THR B 2 33 ? 26.381 -6.340 -11.823 1.00 20.78 28 THR J C 1
ATOM 1549 O O . THR B 2 33 ? 27.477 -6.632 -12.329 1.00 21.80 28 THR J O 1
ATOM 1553 N N . ALA B 2 34 ? 25.234 -6.682 -12.382 1.00 21.43 29 ALA J N 1
ATOM 1554 C CA . ALA B 2 34 ? 25.166 -7.507 -13.578 1.00 22.03 29 ALA J CA 1
ATOM 1555 C C . ALA B 2 34 ? 25.799 -6.817 -14.774 1.00 21.83 29 ALA J C 1
ATOM 1556 O O . ALA B 2 34 ? 26.656 -7.394 -15.466 1.00 22.96 29 ALA J O 1
ATOM 1558 N N . LYS B 2 35 ? 25.410 -5.573 -15.019 1.00 21.95 30 LYS J N 1
ATOM 1559 C CA . LYS B 2 35 ? 25.889 -4.847 -16.177 1.00 22.08 30 LYS J CA 1
ATOM 1560 C C . LYS B 2 35 ? 27.395 -4.578 -16.110 1.00 22.02 30 LYS J C 1
ATOM 1561 O O . LYS B 2 35 ? 28.061 -4.644 -17.129 1.00 23.10 30 LYS J O 1
ATOM 1567 N N . ARG B 2 36 ? 27.952 -4.333 -14.922 1.00 21.18 31 ARG J N 1
ATOM 1568 C CA . ARG B 2 36 ? 29.403 -4.054 -14.774 1.00 21.85 31 ARG J CA 1
ATOM 1569 C C . ARG B 2 36 ? 30.275 -5.289 -14.926 1.00 22.01 31 ARG J C 1
ATOM 1570 O O . ARG B 2 36 ? 31.513 -5.214 -14.965 1.00 22.31 31 ARG J O 1
ATOM 1578 N N A THR B 2 37 ? 29.557 -6.386 -15.069 0.50 22.78 32 THR J N 1
ATOM 1579 N N B THR B 2 37 ? 29.673 -6.459 -15.049 0.50 20.16 32 THR J N 1
ATOM 1580 C CA A THR B 2 37 ? 29.965 -7.751 -15.016 0.50 23.83 32 THR J CA 1
ATOM 1581 C CA B THR B 2 37 ? 30.418 -7.676 -15.347 0.50 19.56 32 THR J CA 1
ATOM 1582 C C A THR B 2 37 ? 30.097 -8.290 -16.431 0.50 22.55 32 THR J C 1
ATOM 1583 C C B THR B 2 37 ? 30.178 -8.090 -16.793 0.50 19.62 32 THR J C 1
ATOM 1584 O O A THR B 2 37 ? 30.584 -9.402 -16.640 0.50 23.17 32 THR J O 1
ATOM 1585 O O B THR B 2 37 ? 30.708 -9.095 -17.272 0.50 21.27 32 THR J O 1
ATOM 1592 N N A GLY B 2 38 ? 29.581 -7.531 -17.395 0.50 22.22 33 GLY J N 1
ATOM 1593 N N B GLY B 2 38 ? 29.414 -7.269 -17.507 0.50 19.65 33 GLY J N 1
ATOM 1594 C CA A GLY B 2 38 ? 29.528 -7.981 -18.787 0.50 22.03 33 GLY J CA 1
ATOM 1595 C CA B GLY B 2 38 ? 29.185 -7.476 -18.941 0.50 19.90 33 GLY J CA 1
ATOM 1596 C C A GLY B 2 38 ? 28.299 -8.815 -19.140 0.50 21.21 33 GLY J C 1
ATOM 1597 C C B GLY B 2 38 ? 27.991 -8.350 -19.275 0.50 19.65 33 GLY J C 1
ATOM 1598 O O A GLY B 2 38 ? 28.260 -9.442 -20.198 0.50 22.21 33 GLY J O 1
ATOM 1599 O O B GLY B 2 38 ? 27.675 -8.576 -20.446 0.50 19.91 33 GLY J O 1
ATOM 1600 N N . ALA B 2 39 ? 27.314 -8.840 -18.241 1.00 20.46 34 ALA J N 1
ATOM 1601 C CA . ALA B 2 39 ? 26.048 -9.582 -18.421 1.00 20.01 34 ALA J CA 1
ATOM 1602 C C . ALA B 2 39 ? 24.952 -8.632 -18.833 1.00 20.69 34 ALA J C 1
ATOM 1603 O O . ALA B 2 39 ? 25.140 -7.413 -18.814 1.00 22.55 34 ALA J O 1
ATOM 1605 N N . GLN B 2 40 ? 23.837 -9.184 -19.281 1.00 18.98 35 GLN J N 1
ATOM 1606 C CA . GLN B 2 40 ? 22.714 -8.371 -19.721 1.00 20.33 35 GLN J CA 1
ATOM 1607 C C . GLN B 2 40 ? 21.551 -8.570 -18.770 1.00 19.16 35 GLN J C 1
ATOM 1608 O O . GLN B 2 40 ? 21.432 -9.594 -18.105 1.00 21.85 35 GLN J O 1
ATOM 1614 N N . VAL B 2 41 ? 20.710 -7.568 -18.666 1.00 18.51 36 VAL J N 1
ATOM 1615 C CA . VAL B 2 41 ? 19.587 -7.584 -17.764 1.00 19.47 36 VAL J CA 1
ATOM 1616 C C . VAL B 2 41 ? 18.310 -7.664 -18.577 1.00 18.51 36 VAL J C 1
ATOM 1617 O O . VAL B 2 41 ? 18.185 -6.977 -19.592 1.00 19.03 36 VAL J O 1
ATOM 1621 N N . ARG B 2 42 ? 17.359 -8.473 -18.116 1.00 17.37 37 ARG J N 1
ATOM 1622 C CA . ARG B 2 42 ? 15.986 -8.465 -18.620 1.00 17.57 37 ARG J CA 1
ATOM 1623 C C . ARG B 2 42 ? 15.098 -8.040 -17.474 1.00 17.40 37 ARG J C 1
ATOM 1624 O O . ARG B 2 42 ? 15.277 -8.489 -16.318 1.00 18.15 37 ARG J O 1
ATOM 1632 N N . GLY B 2 43 ? 14.150 -7.167 -17.755 1.00 16.92 38 GLY J N 1
ATOM 1633 C CA . GLY B 2 43 ? 13.442 -6.459 -16.718 1.00 17.04 38 GLY J CA 1
ATOM 1634 C C . GLY B 2 43 ? 14.369 -5.374 -16.190 1.00 16.65 38 GLY J C 1
ATOM 1635 O O . GLY B 2 43 ? 15.157 -4.800 -16.943 1.00 18.00 38 GLY J O 1
ATOM 1636 N N . PRO B 2 44 ? 14.279 -5.031 -14.913 1.00 16.50 39 PRO J N 1
ATOM 1637 C CA . PRO B 2 44 ? 13.388 -5.580 -13.902 1.00 17.01 39 PRO J CA 1
ATOM 1638 C C . PRO B 2 44 ? 11.980 -5.108 -14.109 1.00 16.87 39 PRO J C 1
ATOM 1639 O O . PRO B 2 44 ? 11.736 -4.020 -14.678 1.00 17.80 39 PRO J O 1
ATOM 1643 N N . ILE B 2 45 ? 11.029 -5.896 -13.667 1.00 16.75 40 ILE J N 1
ATOM 1644 C CA . ILE B 2 45 ? 9.649 -5.445 -13.678 1.00 17.53 40 ILE J CA 1
ATOM 1645 C C . ILE B 2 45 ? 9.012 -5.503 -12.304 1.00 16.57 40 ILE J C 1
ATOM 1646 O O . ILE B 2 45 ? 9.324 -6.404 -11.509 1.00 17.76 40 ILE J O 1
ATOM 1651 N N . PRO B 2 46 ? 8.103 -4.586 -12.022 1.00 16.12 41 PRO J N 1
ATOM 1652 C CA . PRO B 2 46 ? 7.297 -4.682 -10.808 1.00 16.66 41 PRO J CA 1
ATOM 1653 C C . PRO B 2 46 ? 6.061 -5.513 -11.064 1.00 16.08 41 PRO J C 1
ATOM 1654 O O . PRO B 2 46 ? 5.481 -5.466 -12.162 1.00 17.11 41 PRO J O 1
ATOM 1658 N N . LEU B 2 47 ? 5.657 -6.272 -10.064 1.00 17.35 42 LEU J N 1
ATOM 1659 C CA . LEU B 2 47 ? 4.368 -6.973 -10.110 1.00 17.72 42 LEU J CA 1
ATOM 1660 C C . LEU B 2 47 ? 3.393 -6.223 -9.217 1.00 18.51 42 LEU J C 1
ATOM 1661 O O . LEU B 2 47 ? 3.824 -5.489 -8.327 1.00 18.92 42 LEU J O 1
ATOM 1666 N N . PRO B 2 48 ? 2.076 -6.451 -9.368 1.00 17.73 43 PRO J N 1
ATOM 1667 C CA . PRO B 2 48 ? 1.156 -5.813 -8.414 1.00 18.51 43 PRO J CA 1
ATOM 1668 C C . PRO B 2 48 ? 1.481 -6.197 -6.982 1.00 18.07 43 PRO J C 1
ATOM 1669 O O . PRO B 2 48 ? 1.827 -7.347 -6.698 1.00 18.48 43 PRO J O 1
ATOM 1673 N N A THR B 2 49 ? 1.413 -5.226 -6.085 0.50 17.17 44 THR J N 1
ATOM 1674 N N B THR B 2 49 ? 1.436 -5.218 -6.097 0.50 17.44 44 THR J N 1
ATOM 1675 C CA A THR B 2 49 ? 1.642 -5.450 -4.657 0.50 18.01 44 THR J CA 1
ATOM 1676 C CA B THR B 2 49 ? 1.632 -5.509 -4.697 0.50 18.67 44 THR J CA 1
ATOM 1677 C C A THR B 2 49 ? 0.595 -6.390 -4.063 0.50 18.34 44 THR J C 1
ATOM 1678 C C B THR B 2 49 ? 0.634 -6.573 -4.245 0.50 18.14 44 THR J C 1
ATOM 1679 O O A THR B 2 49 ? -0.596 -6.228 -4.328 0.50 18.47 44 THR J O 1
ATOM 1680 O O B THR B 2 49 ? -0.484 -6.691 -4.783 0.50 17.60 44 THR J O 1
ATOM 1687 N N . ARG B 2 50 ? 1.047 -7.354 -3.260 1.00 18.07 45 ARG J N 1
ATOM 1688 C CA . ARG B 2 50 ? 0.176 -8.405 -2.726 1.00 19.24 45 ARG J CA 1
ATOM 1689 C C . ARG B 2 50 ? 0.398 -8.455 -1.245 1.00 18.67 45 ARG J C 1
ATOM 1690 O O . ARG B 2 50 ? 1.507 -8.609 -0.798 1.00 18.29 45 ARG J O 1
ATOM 1698 N N . SER B 2 51 ? -0.679 -8.359 -0.469 1.00 18.51 46 SER J N 1
ATOM 1699 C CA . SER B 2 51 ? -0.567 -8.396 0.994 1.00 18.64 46 SER J CA 1
ATOM 1700 C C . SER B 2 51 ? 0.500 -7.451 1.515 1.00 17.86 46 SER J C 1
ATOM 1701 O O . SER B 2 51 ? 1.328 -7.861 2.347 1.00 18.43 46 SER J O 1
ATOM 1704 N N . ARG B 2 52 ? 0.466 -6.219 1.021 1.00 18.62 47 ARG J N 1
ATOM 1705 C CA . ARG B 2 52 ? 1.375 -5.119 1.403 1.00 20.05 47 ARG J CA 1
ATOM 1706 C C . ARG B 2 52 ? 2.836 -5.413 1.095 1.00 18.92 47 ARG J C 1
ATOM 1707 O O . ARG B 2 52 ? 3.731 -4.734 1.597 1.00 20.94 47 ARG J O 1
ATOM 1715 N N . THR B 2 53 ? 3.071 -6.387 0.223 1.00 16.95 48 THR J N 1
ATOM 1716 C CA . THR B 2 53 ? 4.414 -6.814 -0.153 1.00 17.00 48 THR J CA 1
ATOM 1717 C C . THR B 2 53 ? 4.678 -6.374 -1.564 1.00 16.52 48 THR J C 1
ATOM 1718 O O . THR B 2 53 ? 3.915 -6.658 -2.479 1.00 18.36 48 THR J O 1
ATOM 1722 N N . HIS B 2 54 ? 5.755 -5.643 -1.731 1.00 16.12 49 HIS J N 1
ATOM 1723 C CA . HIS B 2 54 ? 6.237 -5.248 -3.050 1.00 15.78 49 HIS J CA 1
ATOM 1724 C C . HIS B 2 54 ? 7.019 -6.372 -3.669 1.00 15.60 49 HIS J C 1
ATOM 1725 O O . HIS B 2 54 ? 7.721 -7.117 -2.966 1.00 15.77 49 HIS J O 1
ATOM 1732 N N . LEU B 2 55 ? 6.929 -6.496 -4.990 1.00 15.69 50 LEU J N 1
ATOM 1733 C CA . LEU B 2 55 ? 7.480 -7.604 -5.712 1.00 15.77 50 LEU J CA 1
ATOM 1734 C C . LEU B 2 55 ? 8.161 -7.097 -6.962 1.00 15.92 50 LEU J C 1
ATOM 1735 O O . LEU B 2 55 ? 7.603 -6.264 -7.691 1.00 16.54 50 LEU J O 1
ATOM 1740 N N . ARG B 2 56 ? 9.346 -7.630 -7.235 1.00 15.70 51 ARG J N 1
ATOM 1741 C CA . ARG B 2 56 ? 10.080 -7.327 -8.472 1.00 15.81 51 ARG J CA 1
ATOM 1742 C C . ARG B 2 56 ? 10.640 -8.603 -9.044 1.00 16.57 51 ARG J C 1
ATOM 1743 O O . ARG B 2 56 ? 11.038 -9.525 -8.304 1.00 17.27 51 ARG J O 1
ATOM 1751 N N . LEU B 2 57 ? 10.734 -8.656 -10.363 1.00 16.12 52 LEU J N 1
ATOM 1752 C CA . LEU B 2 57 ? 11.403 -9.756 -11.073 1.00 16.84 52 LEU J CA 1
ATOM 1753 C C . LEU B 2 57 ? 12.505 -9.194 -11.925 1.00 15.94 52 LEU J C 1
ATOM 1754 O O . LEU B 2 57 ? 12.332 -8.149 -12.584 1.00 16.77 52 LEU J O 1
ATOM 1759 N N . VAL B 2 58 ? 13.647 -9.860 -11.949 1.00 15.84 53 VAL J N 1
ATOM 1760 C CA . VAL B 2 58 ? 14.708 -9.451 -12.844 1.00 17.37 53 VAL J CA 1
ATOM 1761 C C . VAL B 2 58 ? 15.486 -10.679 -13.244 1.00 16.76 53 VAL J C 1
ATOM 1762 O O . VAL B 2 58 ? 15.689 -11.573 -12.436 1.00 18.44 53 VAL J O 1
ATOM 1766 N N . ASP B 2 59 ? 15.968 -10.714 -14.478 1.00 17.18 54 ASP J N 1
ATOM 1767 C CA . ASP B 2 59 ? 16.798 -11.821 -14.927 1.00 17.28 54 ASP J CA 1
ATOM 1768 C C . ASP B 2 59 ? 18.1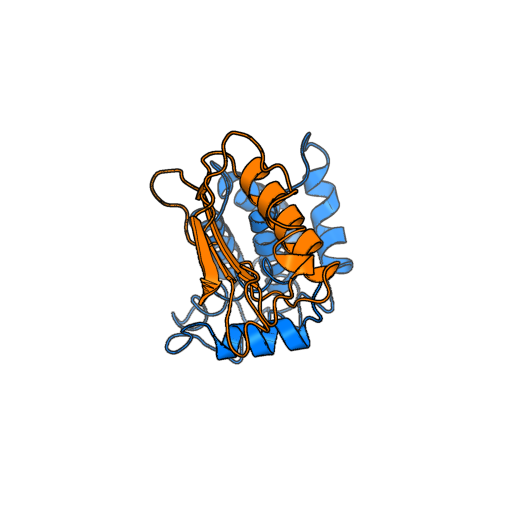04 -11.287 -15.464 1.00 17.26 54 ASP J C 1
ATOM 1769 O O . ASP B 2 59 ? 18.201 -10.169 -15.945 1.00 17.53 54 ASP J O 1
ATOM 1774 N N . ILE B 2 60 ? 19.108 -12.141 -15.390 1.00 17.91 55 ILE J N 1
ATOM 1775 C CA . ILE B 2 60 ? 20.429 -11.834 -15.926 1.00 18.95 55 ILE J CA 1
ATOM 1776 C C . ILE B 2 60 ? 20.760 -12.866 -16.993 1.00 18.69 55 ILE J C 1
ATOM 1777 O O . ILE B 2 60 ? 20.771 -14.073 -16.694 1.00 19.02 55 ILE J O 1
ATOM 1782 N N A VAL B 2 61 ? 20.931 -12.407 -18.226 0.50 18.89 56 VAL J N 1
ATOM 1783 N N B VAL B 2 61 ? 21.013 -12.360 -18.199 0.50 19.13 56 VAL J N 1
ATOM 1784 C CA A VAL B 2 61 ? 21.313 -13.326 -19.288 0.50 18.90 56 VAL J CA 1
ATOM 1785 C CA B VAL B 2 61 ? 21.264 -13.152 -19.399 0.50 19.65 56 VAL J CA 1
ATOM 1786 C C A VAL B 2 61 ? 22.787 -13.198 -19.589 0.50 18.53 56 VAL J C 1
ATOM 1787 C C B VAL B 2 61 ? 22.765 -13.115 -19.721 0.50 19.04 56 VAL J C 1
ATOM 1788 O O A VAL B 2 61 ? 23.443 -12.219 -19.221 0.50 18.03 56 VAL J O 1
ATOM 1789 O O B VAL B 2 61 ? 23.422 -12.095 -19.493 0.50 19.06 56 VAL J O 1
ATOM 1796 N N . GLU B 2 62 ? 23.297 -14.227 -20.242 1.00 19.27 57 GLU J N 1
ATOM 1797 C CA . GLU B 2 62 ? 24.746 -14.368 -20.502 1.00 21.11 57 GLU J CA 1
ATOM 1798 C C . GLU B 2 62 ? 25.563 -14.054 -19.238 1.00 20.47 57 GLU J C 1
ATOM 1799 O O .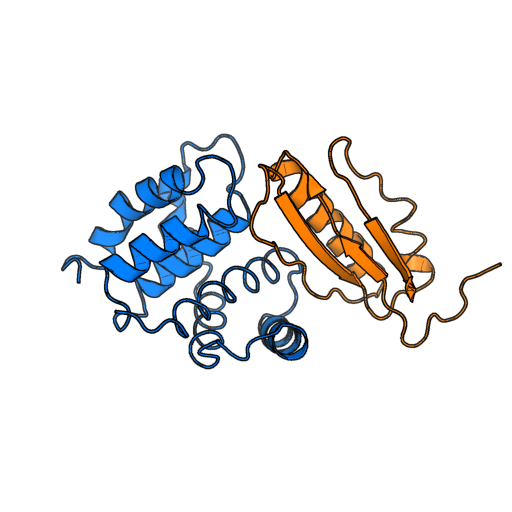 GLU B 2 62 ? 26.542 -13.305 -19.282 1.00 20.62 57 GLU J O 1
ATOM 1805 N N . PRO B 2 63 ? 25.206 -14.663 -18.103 1.00 20.60 58 PRO J N 1
ATOM 1806 C CA . PRO B 2 63 ? 26.048 -14.444 -16.932 1.00 20.87 58 PRO J CA 1
ATOM 1807 C C . PRO B 2 63 ? 27.439 -15.076 -17.118 1.00 21.77 58 PRO J C 1
ATOM 1808 O O . PRO B 2 63 ? 27.582 -16.104 -17.798 1.00 22.00 58 PRO J O 1
ATOM 1812 N N . THR B 2 64 ? 28.435 -14.429 -16.532 1.00 23.53 59 THR J N 1
ATOM 1813 C CA . THR B 2 64 ? 29.803 -14.938 -16.493 1.00 24.85 59 THR J CA 1
ATOM 1814 C C . THR B 2 64 ? 30.150 -15.344 -15.063 1.00 24.22 59 THR J C 1
ATOM 1815 O O . THR B 2 64 ? 29.376 -15.069 -14.116 1.00 24.09 59 THR J O 1
ATOM 1819 N N . GLU B 2 65 ? 31.306 -15.980 -14.895 1.00 24.79 60 GLU J N 1
ATOM 1820 C CA . GLU B 2 65 ? 31.842 -16.252 -13.564 1.00 25.41 60 GLU J CA 1
ATOM 1821 C C . GLU B 2 65 ? 31.997 -14.949 -12.788 1.00 24.76 60 GLU J C 1
ATOM 1822 O O . GLU B 2 65 ? 31.656 -14.904 -11.585 1.00 23.69 60 GLU J O 1
ATOM 1828 N N . LYS B 2 66 ? 32.492 -13.896 -13.433 1.00 24.79 61 LYS J N 1
ATOM 1829 C CA . LYS B 2 66 ? 32.607 -12.562 -12.761 1.00 24.75 61 LYS J CA 1
ATOM 1830 C C . LYS B 2 66 ? 31.221 -12.034 -12.271 1.00 23.77 61 LYS J C 1
ATOM 1831 O O . LYS B 2 66 ? 31.133 -11.441 -11.184 1.00 23.38 61 LYS J O 1
ATOM 1837 N N . THR B 2 67 ? 30.150 -12.262 -13.046 1.00 22.19 62 THR J N 1
ATOM 1838 C CA . THR B 2 67 ? 28.768 -11.931 -12.623 1.00 21.93 62 THR J CA 1
ATOM 1839 C C . THR B 2 67 ? 28.372 -12.636 -11.353 1.00 21.30 62 THR J C 1
ATOM 1840 O O . THR B 2 67 ? 27.886 -12.002 -10.406 1.00 21.46 62 THR J O 1
ATOM 1844 N N . VAL B 2 68 ? 28.572 -13.955 -11.319 1.00 21.52 63 VAL J N 1
ATOM 1845 C CA . VAL B 2 68 ? 28.186 -14.761 -10.161 1.00 22.10 63 VAL J CA 1
ATOM 1846 C C . VAL B 2 68 ? 28.981 -14.305 -8.940 1.00 22.26 63 VAL J C 1
ATOM 1847 O O . VAL B 2 68 ? 28.401 -14.109 -7.870 1.00 21.71 63 VAL J O 1
ATOM 1851 N N A ASP B 2 69 ? 30.275 -14.082 -9.116 0.50 22.42 64 ASP J N 1
ATOM 1852 N N B ASP B 2 69 ? 30.289 -14.115 -9.101 0.50 22.34 64 ASP J N 1
ATOM 1853 C CA A ASP B 2 69 ? 31.118 -13.644 -8.021 0.50 22.98 64 ASP J CA 1
ATOM 1854 C CA B ASP B 2 69 ? 31.137 -13.649 -8.005 0.50 22.87 64 ASP J CA 1
ATOM 1855 C C A ASP B 2 69 ? 30.720 -12.262 -7.501 0.50 22.31 64 ASP J C 1
ATOM 1856 C C B ASP B 2 69 ? 30.647 -12.289 -7.494 0.50 22.05 64 ASP J C 1
ATOM 1857 O O A ASP B 2 69 ? 30.762 -12.000 -6.295 0.50 22.26 64 ASP J O 1
ATOM 1858 O O B ASP B 2 69 ? 30.521 -12.081 -6.282 0.50 21.84 64 ASP J O 1
ATOM 1867 N N . ALA B 2 70 ? 30.365 -11.370 -8.411 1.00 21.89 65 ALA J N 1
ATOM 1868 C CA . ALA B 2 70 ? 29.927 -10.032 -8.025 1.00 21.76 65 ALA J CA 1
ATOM 1869 C C . ALA B 2 70 ? 28.602 -10.077 -7.281 1.00 21.42 65 ALA J C 1
ATOM 1870 O O . ALA B 2 70 ? 28.415 -9.349 -6.304 1.00 20.50 65 ALA J O 1
ATOM 1872 N N . LEU B 2 71 ? 27.695 -10.955 -7.696 1.00 20.66 66 LEU J N 1
ATOM 1873 C CA . LEU B 2 71 ? 26.430 -11.107 -6.998 1.00 21.60 66 LEU J CA 1
ATOM 1874 C C . LEU B 2 71 ? 26.621 -11.672 -5.590 1.00 21.38 66 LEU J C 1
ATOM 1875 O O . LEU B 2 71 ? 25.949 -11.276 -4.646 1.00 21.86 66 LEU J O 1
ATOM 1880 N N A MET B 2 72 ? 27.543 -12.607 -5.446 0.50 21.05 67 MET J N 1
ATOM 1881 N N B MET B 2 72 ? 27.559 -12.603 -5.474 0.50 20.80 67 MET J N 1
ATOM 1882 C CA A MET B 2 72 ? 27.791 -13.172 -4.141 0.50 21.05 67 MET J CA 1
ATOM 1883 C CA B MET B 2 72 ? 27.917 -13.235 -4.214 0.50 20.50 67 MET J CA 1
ATOM 1884 C C A MET B 2 72 ? 28.346 -12.083 -3.220 0.50 21.19 67 MET J C 1
ATOM 1885 C C B MET B 2 72 ? 28.411 -12.160 -3.242 0.50 20.87 67 MET J C 1
ATOM 1886 O O A MET B 2 72 ? 27.903 -11.953 -2.081 0.50 21.61 67 MET J O 1
ATOM 1887 O O B MET B 2 72 ? 27.989 -12.124 -2.090 0.50 21.35 67 MET J O 1
ATOM 1896 N N . ARG B 2 73 ? 29.263 -11.263 -3.731 1.00 21.08 68 ARG J N 1
ATOM 1897 C CA . ARG B 2 73 ? 29.899 -10.227 -2.914 1.00 21.73 68 ARG J CA 1
ATOM 1898 C C . ARG B 2 73 ? 28.917 -9.144 -2.501 1.00 21.37 68 ARG J C 1
ATOM 1899 O O . ARG B 2 73 ? 29.041 -8.583 -1.416 1.00 22.58 68 ARG J O 1
ATOM 1907 N N . LEU B 2 74 ? 27.926 -8.877 -3.350 1.00 20.36 69 LEU J N 1
ATOM 1908 C CA . LEU B 2 74 ? 26.959 -7.817 -3.090 1.00 20.05 69 LEU J CA 1
ATOM 1909 C C . LEU B 2 74 ? 26.244 -8.070 -1.768 1.00 20.58 69 LEU J C 1
ATOM 1910 O O . LEU B 2 74 ? 25.736 -9.176 -1.539 1.00 21.17 69 LEU J O 1
ATOM 1915 N N . ASP B 2 75 ? 26.225 -7.073 -0.894 1.00 20.07 70 ASP J N 1
ATOM 1916 C CA . ASP B 2 75 ? 25.469 -7.152 0.371 1.00 21.70 70 ASP J CA 1
ATOM 1917 C C . ASP B 2 75 ? 24.091 -6.558 0.239 1.00 22.38 70 ASP J C 1
ATOM 1918 O O . ASP B 2 75 ? 23.940 -5.339 0.152 1.00 23.30 70 ASP J O 1
ATOM 1923 N N A LEU B 2 76 ? 23.074 -7.405 0.252 0.50 21.96 71 LEU J N 1
ATOM 1924 N N B LEU B 2 76 ? 23.084 -7.421 0.247 0.50 22.24 71 LEU J N 1
ATOM 1925 C CA A LEU B 2 76 ? 21.715 -6.941 0.072 0.50 22.60 71 LEU J CA 1
ATOM 1926 C CA B LEU B 2 76 ? 21.703 -6.996 0.164 0.50 23.06 71 LEU J CA 1
ATOM 1927 C C A LEU B 2 76 ? 21.133 -6.560 1.441 0.50 22.23 71 LEU J C 1
ATOM 1928 C C B LEU B 2 76 ? 21.216 -6.504 1.518 0.50 22.45 71 LEU J C 1
ATOM 1929 O O A LEU B 2 76 ? 21.299 -7.293 2.420 0.50 22.78 71 LEU J O 1
ATOM 1930 O O B LEU B 2 76 ? 21.522 -7.099 2.563 0.50 23.21 71 LEU J O 1
ATOM 1939 N N . ALA B 2 77 ? 20.468 -5.404 1.491 1.00 22.34 72 ALA J N 1
ATOM 1940 C CA . ALA B 2 77 ? 19.942 -4.823 2.731 1.00 22.00 72 ALA J CA 1
ATOM 1941 C C . ALA B 2 77 ? 19.058 -5.780 3.476 1.00 21.18 72 ALA J C 1
ATOM 1942 O O . ALA B 2 77 ? 18.330 -6.572 2.868 1.00 22.86 72 ALA J O 1
ATOM 1944 N N . ALA B 2 78 ? 19.091 -5.673 4.796 1.00 20.61 73 ALA J N 1
ATOM 1945 C CA . ALA B 2 78 ? 18.069 -6.302 5.608 1.00 19.69 73 ALA J CA 1
ATOM 1946 C C . ALA B 2 78 ? 16.705 -5.788 5.155 1.00 19.78 73 ALA J C 1
ATOM 1947 O O . ALA B 2 78 ? 16.530 -4.606 4.837 1.00 20.56 73 ALA J O 1
ATOM 1949 N N . GLY B 2 79 ? 15.748 -6.690 5.127 1.00 18.35 74 GLY J N 1
ATOM 1950 C CA . GLY B 2 79 ? 14.393 -6.338 4.812 1.00 17.26 74 GLY J CA 1
ATOM 1951 C C . GLY B 2 79 ? 14.017 -6.592 3.362 1.00 16.02 74 GLY J C 1
ATOM 1952 O O . GLY B 2 79 ? 12.908 -6.283 2.968 1.00 15.85 74 GLY J O 1
ATOM 1953 N N . VAL B 2 80 ? 14.924 -7.162 2.578 1.00 18.48 75 VAL J N 1
ATOM 1954 C CA . VAL B 2 80 ? 14.573 -7.575 1.200 1.00 19.12 75 VAL J CA 1
ATOM 1955 C C . VAL B 2 80 ? 14.838 -9.071 1.082 1.00 19.87 75 VAL J C 1
ATOM 1956 O O . VAL B 2 80 ? 15.908 -9.545 1.479 1.00 22.97 75 VAL J O 1
ATOM 1960 N N . ASP B 2 81 ? 13.871 -9.803 0.564 1.00 19.38 76 ASP J N 1
ATOM 1961 C CA . ASP B 2 81 ? 14.028 -11.214 0.300 1.00 20.24 76 ASP J CA 1
ATOM 1962 C C . ASP B 2 81 ? 14.365 -11.419 -1.159 1.00 19.77 76 ASP J C 1
ATOM 1963 O O . ASP B 2 81 ? 13.696 -10.897 -2.042 1.00 20.29 76 ASP J O 1
ATOM 1968 N N . VAL B 2 82 ? 15.410 -12.185 -1.406 1.00 21.19 77 VAL J N 1
ATOM 1969 C CA . VAL B 2 82 ? 15.819 -12.464 -2.769 1.00 21.52 77 VAL J CA 1
ATOM 1970 C C . VAL B 2 82 ? 15.847 -13.954 -3.010 1.00 20.82 77 VAL J C 1
ATOM 1971 O O . VAL B 2 82 ? 16.566 -14.697 -2.312 1.00 22.62 77 VAL J O 1
ATOM 1975 N N . GLN B 2 83 ? 15.042 -14.430 -3.953 1.00 19.83 78 GLN J N 1
ATOM 1976 C CA . GLN B 2 83 ? 15.046 -15.815 -4.430 1.00 20.18 78 GLN J CA 1
ATOM 1977 C C . GLN B 2 83 ? 15.809 -15.812 -5.742 1.00 19.61 78 GLN J C 1
ATOM 1978 O O . GLN B 2 83 ? 15.523 -14.986 -6.636 1.00 21.10 78 GLN J O 1
ATOM 1984 N N . ILE B 2 84 ? 16.778 -16.707 -5.866 1.00 19.96 79 ILE J N 1
ATOM 1985 C CA . ILE B 2 84 ? 17.692 -16.694 -7.021 1.00 21.02 79 ILE J CA 1
ATOM 1986 C C . ILE B 2 84 ? 17.937 -18.092 -7.530 1.00 20.62 79 ILE J C 1
ATOM 1987 O O . ILE B 2 84 ? 18.112 -19.024 -6.740 1.00 20.58 79 ILE J O 1
ATOM 1992 N N . SER B 2 85 ? 17.946 -18.230 -8.850 1.00 20.83 80 SER J N 1
ATOM 1993 C CA . SER B 2 85 ? 18.236 -19.517 -9.482 1.00 22.04 80 SER J CA 1
ATOM 1994 C C . SER B 2 85 ? 19.072 -19.304 -10.722 1.00 20.76 80 SER J C 1
ATOM 1995 O O . SER B 2 85 ? 19.067 -18.242 -11.336 1.00 21.10 80 SER J O 1
ATOM 1998 N N . LEU B 2 86 ? 19.777 -20.358 -11.101 1.00 21.76 81 LEU J N 1
ATOM 1999 C CA . LEU B 2 86 ? 20.540 -20.380 -12.335 1.00 22.25 81 LEU J CA 1
ATOM 2000 C C . LEU B 2 86 ? 20.195 -21.626 -13.111 1.00 23.48 81 LEU J C 1
ATOM 2001 O O . LEU B 2 86 ? 20.276 -22.742 -12.570 1.00 25.15 81 LEU J O 1
ATOM 2006 N N . GLY B 2 87 ? 19.822 -21.452 -14.371 1.00 24.00 82 GLY J N 1
ATOM 2007 C CA . GLY B 2 87 ? 19.579 -22.602 -15.253 1.00 25.99 82 GLY J CA 1
ATOM 2008 C C . GLY B 2 87 ? 19.108 -22.192 -16.634 1.00 26.61 82 GLY J C 1
ATOM 2009 O O . GLY B 2 87 ? 18.859 -21.025 -16.922 1.00 27.54 82 GLY J O 1
#

Organism: Escherichia coli (strain K12) (NCBI:txid83333)

Solvent-accessible surface area: 11776 Å² total; per-residue (Å²): 143,41,75,62,37,47,89,51,0,1,38,4,0,0,20,0,2,0,5,51,31,11,1,135,23,88,40,61,65,4,37,155,29,12,27,71,85,61,92,28,178,73,16,38,40,108,2,0,95,72,1,3,51,6,2,20,109,35,31,87,96,0,49,43,54,3,152,86,67,40,99,224,72,184,94,151,22,13,26,3,11,48,0,1,0,22,3,1,1,21,0,2,31,108,41,88,78,2,38,20,162,21,0,28,74,31,2,25,71,8,1,111,40,10,7,17,126,70,5,47,128,61,0,69,32,5,0,102,136,4,0,40,113,39,13,105,104,122,165,119,124,92,43,85,13,144,159,61,44,4,116,5,82,0,72,6,159,36,43,127,59,0,14,97,5,0,24,53,8,0,71,23,0,77,221,17,62,9,73,1,41,22,0,10,0,33,69,41,182,97,175,25,10,12,2,54,3,25,0,21,113,5,56,84,166,0,46,62,13,25,145,149,52,129,83,46,97,55,13,68,35,98,102,60,66,56